Protein AF-A0A936RAQ5-F1 (afdb_monomer)

Sequence (189 aa):
MLLNIFTTFRDFYAKIYRSGITGVCFATTTANFHNPAMRLKHYLLHYKVERSIFKKQRELFIPELVPGIHKKDLDALVKMTRGKAFEDFTKAVDLYFKEQPIPPVEFLRTNTCDCKTGVWAENLLTRKNYMDVIEHAGFKAEYTAGFWDTHYKYPVVNLITGLLNRLIKFTGKKGYYFAPFVNITAVKK

Solvent-accessible surface area (backbone atoms only — not comparable to full-atom values): 10525 Å² total; per-residue (Å²): 145,87,77,86,78,54,94,39,81,55,51,41,44,39,49,55,57,68,65,74,66,63,79,43,76,48,76,48,77,41,56,23,49,70,9,65,70,45,33,51,53,50,50,56,47,29,54,49,44,40,70,74,43,39,48,54,52,40,67,56,48,50,46,74,77,40,75,86,64,53,70,69,58,52,61,46,47,46,60,73,40,59,51,26,29,47,68,58,28,55,50,41,54,53,26,55,78,67,75,41,89,67,82,80,61,83,83,37,88,69,44,38,31,35,44,81,75,53,52,52,81,52,70,68,52,48,71,64,58,55,45,57,44,38,39,73,39,67,28,53,62,48,75,44,51,41,67,56,73,60,84,59,97,47,68,69,56,22,52,52,27,51,49,41,42,50,49,24,63,74,50,48,89,59,9,37,50,65,16,61,28,27,35,42,36,38,36,42,118

Structure (mmCIF, N/CA/C/O backbone):
data_AF-A0A936RAQ5-F1
#
_entry.id   AF-A0A936R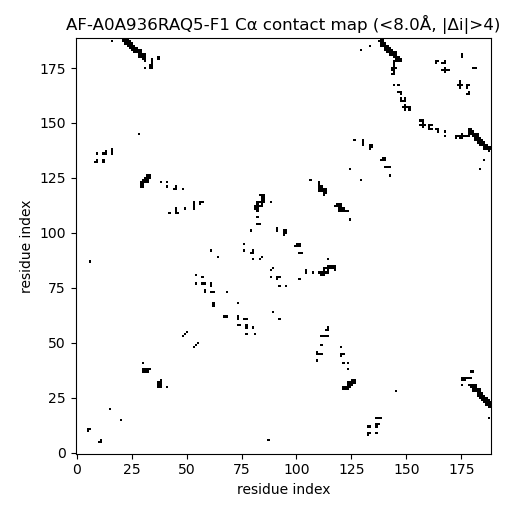AQ5-F1
#
loop_
_atom_site.group_PDB
_atom_site.id
_atom_site.type_symbol
_atom_site.label_atom_id
_atom_site.label_alt_id
_atom_site.label_comp_id
_atom_site.label_asym_id
_atom_site.label_entity_id
_atom_site.label_seq_id
_atom_site.pdbx_PDB_ins_code
_atom_site.Cartn_x
_atom_site.Cartn_y
_atom_site.Cartn_z
_atom_site.occupancy
_atom_site.B_iso_or_equiv
_atom_site.auth_seq_id
_atom_site.auth_comp_id
_atom_site.auth_asym_id
_atom_site.auth_atom_id
_atom_site.pdbx_PDB_model_num
ATOM 1 N N . MET A 1 1 ? -23.862 8.393 -11.167 1.00 27.89 1 MET A N 1
ATOM 2 C CA . MET A 1 1 ? -23.743 7.009 -10.654 1.00 27.89 1 MET A CA 1
ATOM 3 C C . MET A 1 1 ? -22.341 6.473 -10.971 1.00 27.89 1 MET A C 1
ATOM 5 O O . MET A 1 1 ? -22.181 5.639 -11.846 1.00 27.89 1 MET A O 1
ATOM 9 N N . LEU A 1 2 ? -21.306 7.032 -10.331 1.00 27.61 2 LEU A N 1
ATOM 10 C CA . LEU A 1 2 ? -19.880 6.766 -10.616 1.00 27.61 2 LEU A CA 1
ATOM 11 C C . LEU A 1 2 ? -19.056 6.753 -9.312 1.00 27.61 2 LEU A C 1
ATOM 13 O O . LEU A 1 2 ? -18.004 7.372 -9.233 1.00 27.61 2 LEU A O 1
ATOM 17 N N . LEU A 1 3 ? -19.557 6.105 -8.256 1.00 28.16 3 LEU A N 1
ATOM 18 C CA . LEU A 1 3 ? -18.866 6.063 -6.957 1.00 28.16 3 LEU A CA 1
ATOM 19 C C . LEU A 1 3 ? -18.856 4.673 -6.295 1.00 28.16 3 LEU A C 1
ATOM 21 O O . LEU A 1 3 ? -18.694 4.578 -5.091 1.00 28.16 3 LEU A O 1
ATOM 25 N N . ASN A 1 4 ? -18.911 3.591 -7.080 1.00 36.53 4 ASN A N 1
ATOM 26 C CA . ASN A 1 4 ? -18.416 2.282 -6.623 1.00 36.53 4 ASN A CA 1
ATOM 27 C C . ASN A 1 4 ? -16.953 2.139 -7.059 1.00 36.53 4 ASN A C 1
ATOM 29 O O . ASN A 1 4 ? -16.621 1.357 -7.957 1.00 36.53 4 ASN A O 1
ATOM 33 N N . ILE A 1 5 ? -16.091 2.982 -6.483 1.00 43.88 5 ILE A N 1
ATOM 34 C CA . ILE A 1 5 ? -14.647 2.990 -6.735 1.00 43.88 5 ILE A CA 1
ATOM 35 C C . ILE A 1 5 ? -14.067 1.723 -6.093 1.00 43.88 5 ILE A C 1
ATOM 37 O O . ILE A 1 5 ? -13.813 1.685 -4.901 1.00 43.88 5 ILE A O 1
ATOM 41 N N . PHE A 1 6 ? -13.927 0.682 -6.916 1.00 49.25 6 PHE A N 1
ATOM 42 C CA . PHE A 1 6 ? -13.088 -0.509 -6.738 1.00 49.25 6 PHE A CA 1
ATOM 43 C C . PHE A 1 6 ? -13.048 -1.135 -5.335 1.00 49.25 6 PHE A C 1
ATOM 45 O O . PHE A 1 6 ? -12.272 -0.742 -4.474 1.00 49.25 6 PHE A O 1
ATOM 52 N N . THR A 1 7 ? -13.814 -2.212 -5.163 1.00 60.53 7 THR A N 1
ATOM 53 C CA . THR A 1 7 ? -13.882 -3.019 -3.936 1.00 60.53 7 THR A CA 1
ATOM 54 C C . THR A 1 7 ? -12.558 -3.700 -3.587 1.00 60.53 7 THR A C 1
ATOM 56 O O . THR A 1 7 ? -12.228 -3.839 -2.420 1.00 60.53 7 THR A O 1
ATOM 59 N N . THR A 1 8 ? -11.748 -4.083 -4.579 1.00 74.69 8 THR A N 1
ATOM 60 C CA . THR A 1 8 ? -10.411 -4.645 -4.347 1.00 74.69 8 THR A CA 1
ATOM 61 C C . THR A 1 8 ? -9.451 -4.312 -5.490 1.00 74.69 8 THR A C 1
ATOM 63 O O . THR A 1 8 ? -9.859 -3.983 -6.608 1.00 74.69 8 THR A O 1
ATOM 66 N N . PHE A 1 9 ? -8.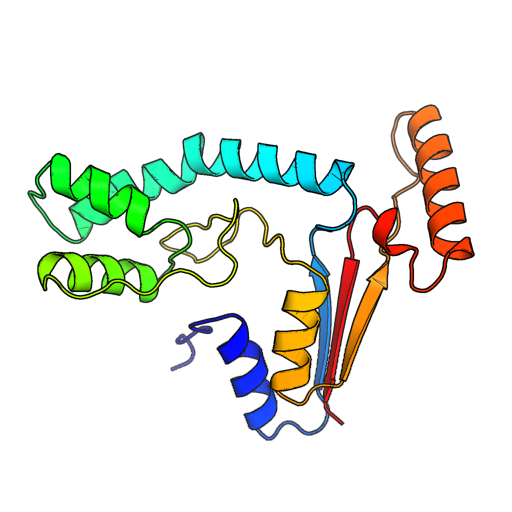147 -4.456 -5.233 1.00 81.38 9 PHE A N 1
ATOM 67 C CA . PHE A 1 9 ? -7.095 -4.336 -6.250 1.00 81.38 9 PHE A CA 1
ATOM 68 C C . PHE A 1 9 ? -7.309 -5.294 -7.439 1.00 81.38 9 PHE A C 1
ATOM 70 O O . PHE A 1 9 ? -7.033 -4.945 -8.586 1.00 81.38 9 PHE A O 1
ATOM 77 N N . ARG A 1 10 ? -7.857 -6.487 -7.181 1.00 85.81 10 ARG A N 1
ATOM 78 C CA . ARG A 1 10 ? -8.203 -7.472 -8.212 1.00 85.81 10 ARG A CA 1
ATOM 79 C C . ARG A 1 10 ? -9.410 -7.040 -9.037 1.00 85.81 10 ARG A C 1
ATOM 81 O O . ARG A 1 10 ? -9.363 -7.099 -10.266 1.00 85.81 10 ARG A O 1
ATOM 88 N N . ASP A 1 11 ? -10.453 -6.550 -8.372 1.00 85.62 11 ASP A N 1
ATOM 89 C CA . ASP A 1 11 ? -11.662 -6.067 -9.044 1.00 85.62 11 ASP A CA 1
ATOM 90 C C . ASP A 1 11 ? -11.372 -4.873 -9.951 1.00 85.62 11 ASP A C 1
ATOM 92 O O . ASP A 1 11 ? -11.999 -4.746 -11.002 1.00 85.62 11 ASP A O 1
ATOM 96 N N . PHE A 1 12 ? -10.406 -4.025 -9.578 1.00 86.69 12 PHE A N 1
ATOM 97 C CA . PHE A 1 12 ? -9.935 -2.921 -10.411 1.00 86.69 12 PHE A CA 1
ATOM 98 C C . PHE A 1 12 ? -9.514 -3.388 -11.803 1.00 86.69 12 PHE A C 1
ATOM 100 O O . PHE A 1 12 ? -10.139 -3.006 -12.796 1.00 86.69 12 PHE A O 1
ATOM 107 N N . TYR A 1 13 ? -8.506 -4.259 -11.887 1.00 87.38 13 TYR A N 1
ATOM 108 C CA . TYR A 1 13 ? -8.009 -4.716 -13.183 1.00 87.38 13 TYR A CA 1
ATOM 109 C C . TYR A 1 13 ? -9.053 -5.554 -13.925 1.00 87.38 13 TYR A C 1
ATOM 111 O O . TYR A 1 13 ? -9.247 -5.357 -15.124 1.00 87.38 13 TYR A O 1
ATOM 119 N N . ALA A 1 14 ? -9.795 -6.421 -13.228 1.00 87.06 14 ALA A N 1
ATOM 120 C CA . ALA A 1 14 ? -10.829 -7.241 -13.857 1.00 87.06 14 ALA A CA 1
ATOM 121 C C . ALA A 1 14 ? -11.939 -6.395 -14.509 1.00 87.06 14 ALA A C 1
ATOM 123 O O . ALA A 1 14 ? -12.343 -6.668 -15.642 1.00 87.06 14 ALA A O 1
ATOM 124 N N . LYS A 1 15 ? -12.420 -5.346 -13.825 1.00 86.75 15 LYS A N 1
ATOM 125 C CA . LYS A 1 15 ? -13.452 -4.447 -14.362 1.00 86.75 15 LYS A CA 1
ATOM 126 C C . LYS A 1 15 ? -12.937 -3.639 -15.546 1.00 86.75 15 LYS A C 1
ATOM 128 O O . LYS A 1 15 ? -13.633 -3.574 -16.558 1.00 86.75 15 LYS A O 1
ATOM 133 N N . ILE A 1 16 ? -11.726 -3.075 -15.468 1.00 86.50 16 ILE A N 1
ATOM 134 C CA . ILE A 1 16 ? -11.171 -2.334 -16.609 1.00 86.50 16 ILE A CA 1
ATOM 135 C C . ILE A 1 16 ? -11.004 -3.258 -17.814 1.00 86.50 16 ILE A C 1
ATOM 137 O O . ILE A 1 16 ? -11.396 -2.887 -18.920 1.00 86.50 16 ILE A O 1
ATOM 141 N N . TYR A 1 17 ? -10.469 -4.466 -17.626 1.00 83.88 17 TYR A N 1
ATOM 142 C CA . TYR A 1 17 ? -10.276 -5.390 -18.741 1.00 83.88 17 TYR A CA 1
ATOM 143 C C . TYR A 1 17 ? -11.597 -5.692 -19.462 1.00 83.88 17 TYR A C 1
ATOM 145 O O . TYR A 1 17 ? -11.644 -5.733 -20.689 1.00 83.88 17 TYR A O 1
ATOM 153 N N . ARG A 1 18 ? -12.692 -5.829 -18.710 1.00 87.88 18 ARG A N 1
ATOM 154 C CA . ARG A 1 18 ? -14.032 -6.124 -19.238 1.00 87.88 18 ARG A CA 1
ATOM 155 C C . ARG A 1 18 ? -14.805 -4.899 -19.739 1.00 87.88 18 ARG A C 1
ATOM 157 O O . ARG A 1 18 ? -15.867 -5.075 -20.319 1.00 87.88 18 ARG A O 1
ATOM 164 N N . SER A 1 19 ? -14.289 -3.680 -19.570 1.00 85.31 19 SER A N 1
ATOM 165 C CA . SER A 1 19 ? -14.989 -2.428 -19.918 1.00 85.31 19 SER A CA 1
ATOM 166 C C . SER A 1 19 ? -15.240 -2.195 -21.421 1.00 85.31 19 SER A C 1
ATOM 168 O O . SER A 1 19 ? -15.820 -1.179 -21.786 1.00 85.31 19 SER A O 1
ATOM 170 N N . GLY A 1 20 ? -14.788 -3.091 -22.306 1.00 79.00 20 GLY A N 1
ATOM 171 C CA . GLY A 1 20 ? -14.884 -2.925 -23.763 1.00 79.00 20 GLY A CA 1
ATOM 172 C C . GLY A 1 20 ? -13.806 -2.023 -24.377 1.00 79.00 20 GLY A C 1
ATOM 173 O O . GLY A 1 20 ? -13.666 -2.002 -25.595 1.00 79.00 20 GLY A O 1
ATOM 174 N N . ILE A 1 21 ? -12.987 -1.339 -23.567 1.00 82.06 21 ILE A N 1
ATOM 175 C CA . ILE A 1 21 ? -11.859 -0.539 -24.066 1.00 82.06 21 ILE A CA 1
ATOM 176 C C . ILE A 1 21 ? -10.802 -1.477 -24.670 1.00 82.06 21 ILE A C 1
ATOM 178 O O . ILE A 1 21 ? -10.371 -2.437 -24.021 1.00 82.06 21 ILE A O 1
ATOM 182 N N . THR A 1 22 ? -10.405 -1.219 -25.915 1.00 76.06 22 THR A N 1
ATOM 183 C CA . THR A 1 22 ? -9.524 -2.093 -26.711 1.00 76.06 22 THR A CA 1
ATOM 184 C C . THR A 1 22 ? -8.040 -1.768 -26.550 1.00 76.06 22 THR A C 1
ATOM 186 O O . THR A 1 22 ? -7.225 -2.678 -26.566 1.00 76.06 22 THR A O 1
ATOM 189 N N . GLY A 1 23 ? -7.680 -0.505 -26.310 1.00 77.31 23 GLY A N 1
ATOM 190 C CA . GLY A 1 23 ? -6.308 -0.090 -26.013 1.00 77.31 23 GLY A CA 1
ATOM 191 C C . GLY A 1 23 ? -6.220 0.553 -24.636 1.00 77.31 23 GLY A C 1
ATOM 192 O O . GLY A 1 23 ? -6.665 1.683 -24.456 1.00 77.31 23 GLY A O 1
ATOM 193 N N . VAL A 1 24 ? -5.651 -0.153 -23.658 1.00 81.62 24 VAL A N 1
ATOM 194 C CA . VAL A 1 24 ? -5.456 0.378 -22.299 1.00 81.62 24 VAL A CA 1
ATOM 195 C C . VAL A 1 24 ? -4.017 0.160 -21.867 1.00 81.62 24 VAL A C 1
ATOM 197 O O . VAL A 1 24 ? -3.541 -0.973 -21.873 1.00 81.62 24 VAL A O 1
ATOM 200 N N . CYS A 1 25 ? -3.351 1.238 -21.455 1.00 83.06 25 CYS A N 1
ATOM 201 C CA . CYS A 1 25 ? -2.058 1.198 -20.785 1.00 83.06 25 CYS A CA 1
ATOM 202 C C . CYS A 1 25 ? -2.174 1.912 -19.439 1.00 83.06 25 CYS A C 1
ATOM 204 O O . CYS A 1 25 ? -2.468 3.106 -19.389 1.00 83.06 25 CYS A O 1
ATOM 206 N N . PHE A 1 26 ? -1.928 1.186 -18.353 1.00 83.00 26 PHE A N 1
ATOM 207 C CA . PHE A 1 26 ? -1.705 1.776 -17.040 1.00 83.00 26 PHE A CA 1
ATOM 208 C C . PHE A 1 26 ? -0.217 1.838 -16.764 1.00 83.00 26 PHE A C 1
ATOM 210 O O . PHE A 1 26 ? 0.484 0.863 -17.021 1.00 83.00 26 PHE A O 1
ATOM 217 N N . ALA A 1 27 ? 0.240 2.951 -16.202 1.00 86.00 27 ALA A N 1
ATOM 218 C CA . ALA A 1 27 ? 1.586 3.103 -15.678 1.00 86.00 27 ALA A CA 1
ATOM 219 C C . ALA A 1 27 ? 1.503 3.780 -14.310 1.00 86.00 27 ALA A C 1
ATOM 221 O O . ALA A 1 27 ? 0.880 4.830 -14.169 1.00 86.00 27 ALA A O 1
ATOM 222 N N . THR A 1 28 ? 2.103 3.168 -13.295 1.00 87.62 28 THR A N 1
ATOM 223 C CA . THR A 1 28 ? 2.124 3.717 -11.937 1.00 87.62 28 THR A CA 1
ATOM 224 C C . THR A 1 28 ? 3.456 3.436 -11.257 1.00 87.62 28 THR A C 1
ATOM 226 O O . THR A 1 28 ? 4.118 2.440 -11.557 1.00 87.62 28 THR A O 1
ATOM 229 N N . THR A 1 29 ? 3.847 4.318 -10.344 1.00 88.06 29 THR A N 1
ATOM 230 C CA . THR A 1 29 ? 4.974 4.123 -9.435 1.00 88.06 29 THR A CA 1
ATOM 231 C C . THR A 1 29 ? 4.459 3.628 -8.090 1.00 88.06 29 THR A C 1
ATOM 233 O O . THR A 1 29 ? 3.414 4.054 -7.610 1.00 88.06 29 THR A O 1
ATOM 236 N N . THR A 1 30 ? 5.189 2.712 -7.462 1.00 91.75 30 THR A N 1
ATOM 237 C CA . THR A 1 30 ? 4.811 2.169 -6.151 1.00 91.75 30 THR A CA 1
ATOM 238 C C . THR A 1 30 ? 6.041 1.853 -5.313 1.00 91.75 30 THR A C 1
ATOM 240 O O . THR A 1 30 ? 7.147 1.654 -5.840 1.00 91.75 30 THR A O 1
ATOM 243 N N . ALA A 1 31 ? 5.863 1.819 -3.993 1.00 93.69 31 ALA A N 1
ATOM 244 C CA . ALA A 1 31 ? 6.909 1.421 -3.076 1.00 93.69 31 ALA A CA 1
ATOM 245 C C . ALA A 1 31 ? 7.514 0.055 -3.406 1.00 93.69 31 ALA A C 1
ATOM 247 O O . ALA A 1 31 ? 6.850 -0.934 -3.723 1.00 93.69 31 ALA A O 1
ATOM 248 N N . ASN A 1 32 ? 8.833 -0.008 -3.265 1.00 96.19 32 ASN A N 1
ATOM 249 C CA . ASN A 1 32 ? 9.582 -1.201 -3.590 1.00 96.19 32 ASN A CA 1
ATOM 250 C C . ASN A 1 32 ? 9.710 -2.142 -2.386 1.00 96.19 32 ASN A C 1
ATOM 252 O O . ASN A 1 32 ? 10.560 -1.940 -1.517 1.00 96.19 32 ASN A O 1
ATOM 256 N N . PHE A 1 33 ? 8.918 -3.217 -2.368 1.00 96.00 33 PHE A N 1
ATOM 257 C CA . PHE A 1 33 ? 9.025 -4.261 -1.342 1.00 96.00 33 PHE A CA 1
ATOM 258 C C . PHE A 1 33 ? 10.375 -5.000 -1.356 1.00 96.00 33 PHE A C 1
ATOM 260 O O . PHE A 1 33 ? 10.816 -5.507 -0.323 1.00 96.00 33 PHE A O 1
ATOM 267 N N . HIS A 1 34 ? 11.023 -5.105 -2.519 1.00 96.94 34 HIS A N 1
ATOM 268 C CA . HIS A 1 34 ? 12.205 -5.955 -2.703 1.00 96.94 34 HIS A CA 1
ATOM 269 C C . HIS A 1 34 ? 13.517 -5.277 -2.323 1.00 96.94 34 HIS A C 1
ATOM 271 O O . HIS A 1 34 ? 14.483 -5.981 -2.041 1.00 96.94 34 HIS A O 1
ATOM 277 N N . ASN A 1 35 ? 13.552 -3.945 -2.266 1.00 97.12 35 ASN A N 1
ATOM 278 C CA . ASN A 1 35 ? 14.678 -3.215 -1.696 1.00 97.12 35 ASN A CA 1
ATOM 279 C C . ASN A 1 35 ? 14.545 -3.198 -0.158 1.00 97.12 35 ASN A C 1
ATOM 281 O O . ASN A 1 35 ? 13.606 -2.584 0.358 1.00 97.12 35 ASN A O 1
ATOM 285 N N . PRO A 1 36 ? 15.462 -3.827 0.605 1.00 96.38 36 PRO A N 1
ATOM 286 C CA . PRO A 1 36 ? 15.340 -3.934 2.060 1.00 96.38 36 PRO A CA 1
ATOM 287 C C . PRO A 1 36 ? 15.284 -2.586 2.787 1.00 96.38 36 PRO A C 1
ATOM 289 O O . PRO A 1 36 ? 14.516 -2.448 3.740 1.00 96.38 36 PRO A O 1
ATOM 292 N N . ALA A 1 37 ? 16.049 -1.589 2.327 1.00 95.31 37 ALA A N 1
ATOM 293 C CA . ALA A 1 37 ? 16.066 -0.258 2.930 1.00 95.31 37 ALA A C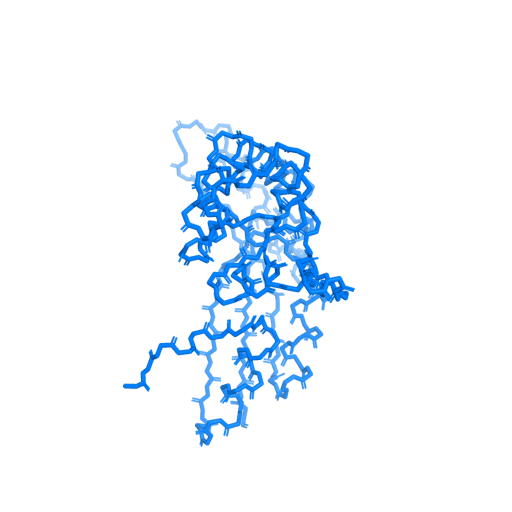A 1
ATOM 294 C C . ALA A 1 37 ? 14.712 0.439 2.749 1.00 95.31 37 ALA A C 1
ATOM 296 O O . ALA A 1 37 ? 14.146 0.985 3.698 1.00 95.31 37 ALA A O 1
ATOM 297 N N . MET A 1 38 ? 14.143 0.344 1.545 1.00 96.25 38 MET A N 1
ATOM 298 C CA . MET A 1 38 ? 12.819 0.895 1.263 1.00 96.25 38 MET A CA 1
ATOM 299 C C . MET A 1 38 ? 11.727 0.133 2.006 1.00 96.25 38 MET A C 1
ATOM 301 O O . MET A 1 38 ? 10.829 0.756 2.565 1.00 96.25 38 MET A O 1
ATOM 305 N N . ARG A 1 39 ? 11.811 -1.195 2.094 1.00 96.25 39 ARG A N 1
ATOM 306 C CA . ARG A 1 39 ? 10.869 -1.998 2.882 1.00 96.25 39 ARG A CA 1
ATOM 307 C C . ARG A 1 39 ? 10.862 -1.580 4.352 1.00 96.25 39 ARG A C 1
ATOM 309 O O . ARG A 1 39 ? 9.788 -1.369 4.909 1.00 96.25 39 ARG A O 1
ATOM 316 N N . LEU A 1 40 ? 12.037 -1.412 4.962 1.00 97.19 40 LEU A N 1
ATOM 317 C CA . LEU A 1 40 ? 12.146 -0.948 6.346 1.00 97.19 40 LEU A CA 1
ATOM 318 C C . LEU A 1 40 ? 11.561 0.461 6.513 1.00 97.19 40 LEU A C 1
ATOM 320 O O . LEU A 1 40 ? 10.761 0.679 7.422 1.00 97.19 40 LEU A O 1
ATOM 324 N N . LYS A 1 41 ? 11.889 1.392 5.607 1.00 96.69 41 LYS A N 1
ATOM 325 C CA . LYS A 1 41 ? 11.320 2.750 5.601 1.00 96.69 41 LYS A CA 1
ATOM 326 C C . LYS A 1 41 ? 9.787 2.718 5.620 1.00 96.69 41 LYS A C 1
ATOM 328 O O . LYS A 1 41 ? 9.177 3.400 6.440 1.00 96.69 41 LYS A O 1
ATOM 333 N N . HIS A 1 42 ? 9.167 1.909 4.760 1.00 96.75 42 HIS A N 1
ATOM 334 C CA . HIS A 1 42 ? 7.707 1.806 4.696 1.00 96.75 42 HIS A CA 1
ATOM 335 C C . HIS A 1 42 ? 7.114 1.092 5.915 1.00 96.75 42 HIS A C 1
ATOM 337 O O . HIS A 1 42 ? 6.066 1.502 6.394 1.00 96.75 42 HIS A O 1
ATOM 343 N N . TYR A 1 43 ? 7.791 0.097 6.497 1.00 97.31 43 TYR A N 1
ATOM 344 C CA . TYR A 1 43 ? 7.340 -0.514 7.755 1.00 97.31 43 TYR A CA 1
ATOM 345 C C . TYR A 1 43 ? 7.286 0.500 8.900 1.00 97.31 43 TYR A C 1
ATOM 347 O O . TYR A 1 43 ? 6.300 0.544 9.636 1.00 97.31 43 TYR A O 1
ATOM 355 N N . LEU A 1 44 ? 8.314 1.343 9.024 1.00 97.75 44 LEU A N 1
ATOM 356 C CA . LEU A 1 44 ? 8.346 2.410 10.023 1.00 97.75 44 LEU A CA 1
ATOM 357 C C . LEU A 1 44 ? 7.262 3.462 9.757 1.00 97.75 44 LEU A C 1
ATOM 359 O O . LEU A 1 44 ? 6.598 3.905 10.695 1.00 97.75 44 LEU A O 1
ATOM 363 N N . LEU A 1 45 ? 7.046 3.824 8.487 1.00 97.00 45 LEU A N 1
ATOM 364 C CA . LEU A 1 45 ? 5.966 4.725 8.084 1.00 97.00 45 LEU A CA 1
ATOM 365 C C . LEU A 1 45 ? 4.596 4.154 8.464 1.00 97.00 45 LEU A C 1
ATOM 367 O O . LEU A 1 45 ? 3.824 4.837 9.131 1.00 97.00 45 LEU A O 1
ATOM 371 N N . HIS A 1 46 ? 4.317 2.904 8.094 1.00 97.25 46 HIS A N 1
ATOM 372 C CA . HIS A 1 46 ? 3.057 2.236 8.401 1.00 97.25 46 HIS A CA 1
ATOM 373 C C . HIS A 1 46 ? 2.815 2.172 9.902 1.00 97.25 46 HIS A C 1
ATOM 375 O O . HIS A 1 46 ? 1.743 2.550 10.358 1.00 97.25 46 HIS A O 1
ATOM 381 N N . TYR A 1 47 ? 3.821 1.766 10.681 1.00 97.31 47 TYR A N 1
ATOM 382 C CA . TYR A 1 47 ? 3.716 1.727 12.136 1.00 97.31 47 TYR A CA 1
ATOM 383 C C . TYR A 1 47 ? 3.401 3.110 12.722 1.00 97.31 47 TYR A C 1
ATOM 385 O O . TYR A 1 47 ? 2.513 3.242 13.567 1.00 97.31 47 TYR A O 1
ATOM 393 N N . LYS A 1 48 ? 4.099 4.153 12.252 1.00 97.81 48 LYS A N 1
ATOM 394 C CA . LYS A 1 48 ? 3.871 5.531 12.693 1.00 97.81 48 LYS A CA 1
ATOM 395 C C . LYS A 1 48 ? 2.441 5.969 12.378 1.00 97.81 48 LYS A C 1
ATOM 397 O O . LYS A 1 48 ? 1.732 6.353 13.302 1.00 97.81 48 LYS A O 1
ATOM 402 N N . VAL A 1 49 ? 2.024 5.877 11.114 1.00 97.06 49 VAL A N 1
ATOM 403 C CA . VAL A 1 49 ? 0.713 6.346 10.632 1.00 97.06 49 VAL A CA 1
ATOM 404 C C . VAL A 1 49 ? -0.434 5.556 11.258 1.00 97.06 49 VAL A C 1
ATOM 406 O O . VAL A 1 49 ? -1.400 6.161 11.722 1.00 97.06 49 VAL A O 1
ATOM 409 N N . GLU A 1 50 ? -0.309 4.231 11.347 1.00 97.44 50 GLU A N 1
ATOM 410 C CA . GLU A 1 50 ? -1.286 3.365 12.009 1.00 97.44 50 GLU A CA 1
ATOM 411 C C . GLU A 1 50 ? -1.523 3.824 13.448 1.00 97.44 50 GLU A C 1
ATOM 413 O O . GLU A 1 50 ? -2.662 4.049 13.853 1.00 97.44 50 GLU A O 1
ATOM 418 N N . ARG A 1 51 ? -0.444 4.028 14.211 1.00 96.56 51 ARG A N 1
ATOM 419 C CA . ARG A 1 51 ? -0.523 4.407 15.623 1.00 96.56 51 ARG A CA 1
ATOM 420 C C . ARG A 1 51 ? -1.012 5.840 15.830 1.00 96.56 51 ARG A C 1
ATOM 422 O O . ARG A 1 51 ? -1.743 6.094 16.785 1.00 96.56 51 ARG A O 1
ATOM 429 N N . SER A 1 52 ? -0.569 6.789 15.006 1.00 96.44 52 SER A N 1
ATOM 430 C CA . SER A 1 52 ? -0.842 8.211 15.241 1.00 96.44 52 SER A CA 1
ATOM 431 C C . SER A 1 52 ? -2.123 8.721 14.588 1.00 96.44 52 SER A C 1
ATOM 433 O O . SER A 1 52 ? -2.671 9.696 15.096 1.00 96.44 52 SER A O 1
ATOM 435 N N . ILE A 1 53 ? -2.583 8.097 13.496 1.00 97.25 53 ILE A N 1
ATOM 436 C CA . ILE A 1 53 ? -3.680 8.606 12.658 1.00 97.25 53 ILE A CA 1
ATOM 437 C C . ILE A 1 53 ? -4.768 7.543 12.476 1.00 97.25 53 ILE A C 1
ATOM 439 O O . ILE A 1 53 ? -5.850 7.676 13.043 1.00 97.25 53 ILE A O 1
ATOM 443 N N . PHE A 1 54 ? -4.502 6.476 11.719 1.00 97.69 54 PHE A N 1
ATOM 444 C CA . PHE A 1 54 ? -5.573 5.615 11.200 1.00 97.69 54 PHE A CA 1
ATOM 445 C C . PHE A 1 54 ? -6.272 4.782 12.276 1.00 97.69 54 PHE A C 1
ATOM 447 O O . PHE A 1 54 ? -7.486 4.601 12.216 1.00 97.69 54 PHE A O 1
ATOM 454 N N . LYS A 1 55 ? -5.554 4.328 13.311 1.00 98.00 55 LYS A N 1
ATOM 455 C CA . LYS A 1 55 ? -6.199 3.664 14.451 1.00 98.00 55 LYS A CA 1
ATOM 456 C C . LYS A 1 55 ? -7.175 4.604 15.163 1.00 98.00 55 LYS A C 1
ATOM 458 O O . LYS A 1 55 ? -8.300 4.204 15.441 1.00 98.00 55 LYS A O 1
ATOM 463 N N . LYS A 1 56 ? -6.768 5.856 15.400 1.00 97.81 56 LYS A N 1
ATOM 464 C CA . LYS A 1 56 ? -7.605 6.864 16.069 1.00 97.81 56 LYS A CA 1
ATOM 465 C C . LYS A 1 56 ? -8.833 7.217 15.241 1.00 97.81 56 LYS A C 1
ATOM 467 O O . LYS A 1 56 ? -9.919 7.350 15.784 1.00 97.81 56 LYS A O 1
ATOM 472 N N . GLN A 1 57 ? -8.679 7.321 13.922 1.00 97.31 57 GLN A N 1
ATOM 473 C CA . GLN A 1 57 ? -9.818 7.527 13.026 1.00 97.31 57 GLN A CA 1
ATOM 474 C C . GLN A 1 57 ? -10.859 6.412 13.168 1.00 97.31 57 GLN A C 1
ATOM 476 O O . GLN A 1 57 ? -12.045 6.708 13.254 1.00 97.31 57 GLN A O 1
ATOM 481 N N . ARG A 1 58 ? -10.431 5.145 13.253 1.00 98.19 58 ARG A N 1
ATOM 482 C CA . ARG A 1 58 ? -11.348 4.019 13.494 1.00 98.19 58 ARG A CA 1
ATOM 483 C C . ARG A 1 58 ? -11.994 4.078 14.876 1.00 98.19 58 ARG A C 1
ATOM 485 O O . ARG A 1 58 ? -13.195 3.862 14.979 1.00 98.19 58 ARG A O 1
ATOM 492 N N . GLU A 1 59 ? -11.216 4.404 15.911 1.00 97.88 59 GLU A N 1
ATOM 493 C CA . GLU A 1 59 ? -11.715 4.592 17.286 1.00 97.88 59 GLU A CA 1
ATOM 494 C C . GLU A 1 59 ? -12.796 5.682 17.375 1.00 97.88 59 GLU A C 1
ATOM 496 O O . GLU A 1 59 ? -13.676 5.581 18.222 1.00 97.88 59 GLU A O 1
ATOM 501 N N . LEU A 1 60 ? -12.750 6.688 16.494 1.00 97.25 60 LEU A N 1
ATOM 502 C CA . LEU A 1 60 ? -13.757 7.748 16.400 1.00 97.25 60 LEU A CA 1
ATOM 503 C C . LEU A 1 60 ? -14.939 7.375 15.499 1.00 97.25 60 LEU A C 1
ATOM 505 O O . LEU A 1 60 ? -16.077 7.676 15.837 1.00 97.25 60 LEU A O 1
ATOM 509 N N . PHE A 1 61 ? -14.687 6.706 14.371 1.00 97.69 61 PHE A N 1
ATOM 510 C CA . PHE A 1 61 ? -15.730 6.445 13.380 1.00 97.69 61 PHE A CA 1
ATOM 511 C C . PHE A 1 61 ? -16.653 5.282 13.762 1.00 97.69 61 PHE A C 1
ATOM 513 O O . PHE A 1 61 ? -17.842 5.327 13.474 1.00 97.69 61 PHE A O 1
ATOM 520 N N . ILE A 1 62 ? -16.147 4.243 14.432 1.00 98.44 62 ILE A N 1
ATOM 521 C CA . ILE A 1 62 ? -16.986 3.104 14.847 1.00 98.44 62 ILE A CA 1
ATOM 522 C C . ILE A 1 62 ? -18.130 3.547 15.780 1.00 98.44 62 ILE A C 1
ATOM 524 O O . ILE A 1 62 ? -19.261 3.138 15.528 1.00 98.44 62 ILE A O 1
ATOM 528 N N . PRO A 1 63 ? -17.908 4.406 16.796 1.00 98.19 63 PRO A N 1
ATOM 529 C CA . PRO A 1 63 ? -18.997 4.954 17.607 1.00 98.19 63 PRO A CA 1
ATOM 530 C C . PRO A 1 63 ? -20.025 5.796 16.837 1.00 98.19 63 PRO A C 1
ATOM 532 O O . PRO A 1 63 ? -21.176 5.850 17.258 1.00 98.19 63 PRO A O 1
ATOM 535 N N . GLU A 1 64 ? -19.642 6.439 15.723 1.00 97.19 64 GLU A N 1
ATOM 536 C CA . GLU A 1 64 ? -20.603 7.129 14.841 1.00 97.19 64 GLU A CA 1
ATOM 537 C C . GLU A 1 64 ? -21.548 6.118 14.160 1.00 97.19 64 GLU A C 1
ATOM 539 O O . GLU A 1 64 ? -22.719 6.419 13.949 1.00 97.19 64 GLU A O 1
ATOM 544 N N . LEU A 1 65 ? -21.049 4.918 13.834 1.00 96.88 65 LEU A N 1
ATOM 545 C CA . LEU A 1 65 ? -21.825 3.842 13.202 1.00 96.88 65 LEU A CA 1
ATOM 546 C C . LEU A 1 65 ? -22.655 3.038 14.210 1.00 96.88 65 LEU A C 1
ATOM 548 O O . LEU A 1 65 ? -23.752 2.591 13.887 1.00 96.88 65 LEU A O 1
ATOM 552 N N . VAL A 1 66 ? -22.127 2.838 15.420 1.00 97.44 66 VAL A N 1
ATOM 553 C CA . VAL A 1 66 ? -22.761 2.054 16.489 1.00 97.44 66 VAL A CA 1
ATOM 554 C C . VAL A 1 66 ? -22.738 2.862 17.791 1.00 97.44 66 VAL A C 1
ATOM 556 O O . VAL A 1 66 ? -21.830 2.697 18.618 1.00 97.44 66 VAL A O 1
ATOM 559 N N . PRO A 1 67 ? -23.720 3.761 17.987 1.00 97.31 67 PRO A N 1
ATOM 560 C CA . PRO A 1 67 ? -23.818 4.557 19.203 1.00 97.31 67 PRO A CA 1
ATOM 561 C C . PRO A 1 67 ? -23.917 3.672 20.450 1.00 97.31 67 PRO A C 1
ATOM 563 O O . PRO A 1 67 ? -24.675 2.707 20.484 1.00 97.31 67 PRO A O 1
ATOM 566 N N . GLY A 1 68 ? -23.150 4.005 21.490 1.00 96.00 68 GLY A N 1
ATOM 567 C CA . GLY A 1 68 ? -23.149 3.251 22.750 1.00 96.00 68 GLY A CA 1
ATOM 568 C C . GLY A 1 68 ? -22.355 1.939 22.724 1.00 96.00 68 GLY A C 1
ATOM 569 O O . GLY A 1 68 ? -22.487 1.144 23.653 1.00 96.00 68 GLY A O 1
ATOM 570 N N . ILE A 1 69 ? -21.525 1.705 21.698 1.00 98.00 69 ILE A N 1
ATOM 571 C CA . ILE A 1 69 ? -20.675 0.512 21.608 1.00 98.00 69 ILE A CA 1
ATOM 572 C C . ILE A 1 69 ? -19.840 0.282 22.879 1.00 98.00 69 ILE A C 1
ATOM 574 O O . ILE A 1 69 ? -19.186 1.187 23.406 1.00 98.00 69 ILE A O 1
ATOM 578 N N . HIS A 1 70 ? -19.814 -0.966 23.350 1.00 97.88 70 HIS A N 1
ATOM 579 C CA . HIS A 1 70 ? -19.008 -1.350 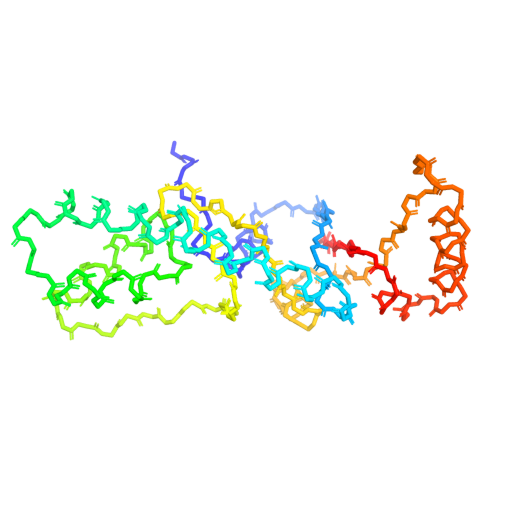24.500 1.00 97.88 70 HIS A CA 1
ATOM 580 C C . HIS A 1 70 ? -17.507 -1.330 24.163 1.00 97.88 70 HIS A C 1
ATOM 582 O O . HIS A 1 70 ? -17.076 -1.711 23.073 1.00 97.88 70 HIS A O 1
ATOM 588 N N . LYS A 1 71 ? -16.668 -0.933 25.129 1.00 97.62 71 LYS A N 1
ATOM 589 C CA . LYS A 1 71 ? -15.221 -0.741 24.918 1.00 97.62 71 LYS A CA 1
ATOM 590 C C . LYS A 1 71 ? -14.514 -1.983 24.359 1.00 97.62 71 LYS A C 1
ATOM 592 O O . LYS A 1 71 ? -13.648 -1.861 23.495 1.00 97.62 71 LYS A O 1
ATOM 597 N N . LYS A 1 72 ? -14.905 -3.173 24.823 1.00 97.81 72 LYS A N 1
ATOM 598 C CA . LYS A 1 72 ? -14.368 -4.459 24.344 1.00 97.81 72 LYS A CA 1
ATOM 599 C C . LYS A 1 72 ? -14.598 -4.654 22.840 1.00 97.81 72 LYS A C 1
ATOM 601 O O . LYS A 1 72 ? -13.674 -5.058 22.135 1.00 97.81 72 LYS A O 1
ATOM 606 N N . ASP A 1 73 ? -15.798 -4.338 22.366 1.00 98.31 73 ASP A N 1
ATOM 607 C CA . ASP A 1 73 ? -16.195 -4.532 20.971 1.00 98.31 73 ASP A CA 1
ATOM 608 C C . ASP A 1 73 ? -15.540 -3.480 20.080 1.00 98.31 73 ASP A C 1
ATOM 610 O O . ASP A 1 73 ? -15.021 -3.801 19.013 1.00 98.31 73 ASP A O 1
ATOM 614 N N . LEU A 1 74 ? -15.441 -2.239 20.571 1.00 98.50 74 LEU A N 1
ATOM 615 C CA . LEU A 1 74 ? -14.681 -1.182 19.909 1.00 98.50 74 LEU A CA 1
ATOM 616 C C . LEU A 1 74 ? -13.215 -1.592 19.700 1.00 98.50 74 LEU A C 1
ATOM 618 O O . LEU A 1 74 ? -12.695 -1.495 18.589 1.00 98.50 74 LEU A O 1
ATOM 622 N N . ASP A 1 75 ? -12.546 -2.089 20.742 1.00 98.25 75 ASP A N 1
ATOM 623 C CA . ASP A 1 75 ? -11.140 -2.499 20.656 1.00 98.25 75 ASP A CA 1
ATOM 624 C C . ASP A 1 75 ? -10.930 -3.699 19.716 1.00 98.25 75 ASP A C 1
ATOM 626 O O . ASP A 1 75 ? -9.881 -3.801 19.066 1.00 98.25 75 ASP A O 1
ATOM 630 N N . ALA A 1 76 ? -11.913 -4.600 19.618 1.00 97.94 76 ALA A N 1
ATOM 631 C CA . ALA A 1 76 ? -11.907 -5.698 18.657 1.00 97.94 76 ALA A CA 1
ATOM 632 C C . ALA A 1 76 ? -12.090 -5.185 17.220 1.00 97.94 76 ALA A C 1
ATOM 634 O O . ALA A 1 76 ? -11.258 -5.470 16.351 1.00 97.94 76 ALA A O 1
ATOM 635 N N . LEU A 1 77 ? -13.116 -4.366 16.982 1.00 98.25 77 LEU A N 1
ATOM 636 C CA . LEU A 1 77 ? -13.429 -3.806 15.670 1.00 98.25 77 LEU A CA 1
ATOM 637 C C . LEU A 1 77 ? -12.296 -2.941 15.126 1.00 98.25 77 LEU A C 1
ATOM 639 O O . LEU A 1 77 ? -11.925 -3.102 13.967 1.00 98.25 77 LEU A O 1
ATOM 643 N N . VAL A 1 78 ? -11.666 -2.093 15.944 1.00 98.06 78 VAL A N 1
ATOM 644 C CA . VAL A 1 78 ? -10.520 -1.260 15.525 1.00 98.06 78 VAL A CA 1
ATOM 645 C C . VAL A 1 78 ? -9.373 -2.105 14.958 1.00 98.06 78 VAL A C 1
ATOM 647 O O . VAL A 1 78 ? -8.703 -1.682 14.012 1.00 98.06 78 VAL A O 1
ATOM 650 N N . LYS A 1 79 ? -9.143 -3.304 15.511 1.00 96.50 79 LYS A N 1
ATOM 651 C CA . LYS A 1 79 ? -8.126 -4.246 15.017 1.00 96.50 79 LYS A CA 1
ATOM 652 C C . LYS A 1 79 ? -8.592 -4.966 13.752 1.00 96.50 79 LYS A C 1
ATOM 654 O O . LYS A 1 79 ? -7.832 -5.043 12.789 1.00 96.50 79 LYS A O 1
ATOM 659 N N . MET A 1 80 ? -9.822 -5.483 13.751 1.00 96.44 80 MET A N 1
ATOM 660 C CA . MET A 1 80 ? -10.388 -6.269 12.643 1.00 96.44 80 MET A CA 1
ATOM 661 C C . MET A 1 80 ? -10.617 -5.442 11.374 1.00 96.44 80 MET A C 1
ATOM 663 O O . MET A 1 80 ? -10.574 -5.970 10.264 1.00 96.44 80 MET A O 1
ATOM 667 N N . THR A 1 81 ? -10.820 -4.137 11.529 1.00 97.25 81 THR A N 1
ATOM 668 C CA . THR A 1 81 ? -11.067 -3.207 10.424 1.00 97.25 81 THR A CA 1
ATOM 669 C C . THR A 1 81 ? -9.797 -2.561 9.860 1.00 97.25 81 THR A C 1
ATOM 671 O O . THR A 1 81 ? -9.880 -1.721 8.962 1.00 97.25 81 THR A O 1
ATOM 674 N N . ARG A 1 82 ? -8.595 -2.947 10.323 1.00 97.06 82 ARG A N 1
ATOM 675 C CA . ARG A 1 82 ? -7.339 -2.434 9.750 1.00 97.06 82 ARG A CA 1
ATOM 676 C C . ARG A 1 82 ? -7.237 -2.787 8.262 1.00 97.06 82 ARG A C 1
ATOM 678 O O . ARG A 1 82 ? -7.326 -3.953 7.889 1.00 97.06 82 ARG A O 1
ATOM 685 N N . GLY A 1 83 ? -6.978 -1.773 7.434 1.00 94.75 83 GLY A N 1
ATOM 686 C CA . GLY A 1 83 ? -6.847 -1.925 5.982 1.00 94.75 83 GLY A CA 1
ATOM 687 C C . GLY A 1 83 ? -8.176 -2.103 5.244 1.00 94.75 83 GLY A C 1
ATOM 688 O O . GLY A 1 83 ? -8.156 -2.474 4.075 1.00 94.75 83 GLY A O 1
ATOM 689 N N . LYS A 1 84 ? -9.313 -1.875 5.914 1.00 95.19 84 LYS A N 1
ATOM 690 C CA . LYS A 1 84 ? -10.640 -1.812 5.294 1.00 95.19 84 LYS A CA 1
ATOM 691 C C . LYS A 1 84 ? -11.055 -0.355 5.138 1.00 95.19 84 LYS A C 1
ATOM 693 O O . LYS A 1 84 ? -10.895 0.429 6.074 1.00 95.19 84 LYS A O 1
ATOM 698 N N . ALA A 1 85 ? -11.599 -0.013 3.978 1.00 93.25 85 ALA A N 1
ATOM 699 C CA . ALA A 1 85 ? -12.042 1.335 3.649 1.00 93.25 85 ALA A CA 1
ATOM 700 C C . ALA A 1 85 ? -13.463 1.327 3.088 1.00 93.25 85 ALA A C 1
ATOM 702 O O . ALA A 1 85 ? -13.919 0.302 2.583 1.00 93.25 85 ALA A O 1
ATOM 703 N N . PHE A 1 86 ? -14.136 2.475 3.148 1.00 92.50 86 PHE A N 1
ATOM 704 C CA . PHE A 1 86 ? -15.469 2.669 2.575 1.00 92.50 86 PHE A CA 1
ATOM 705 C C . PHE A 1 86 ? -16.455 1.571 3.019 1.00 92.50 86 PHE A C 1
ATOM 707 O O . PHE A 1 86 ? -16.586 1.293 4.211 1.00 92.50 86 PHE A O 1
ATOM 714 N N . GLU A 1 87 ? -17.130 0.932 2.063 1.00 92.44 87 GLU A N 1
ATOM 715 C CA . GLU A 1 87 ? -18.099 -0.136 2.298 1.00 92.44 87 GLU A CA 1
ATOM 716 C C . GLU A 1 87 ? -17.484 -1.367 2.969 1.00 92.44 87 GLU A C 1
ATOM 718 O O . GLU A 1 87 ? -18.147 -1.997 3.783 1.00 92.44 87 GLU A O 1
ATOM 723 N N . ASP A 1 88 ? -16.214 -1.702 2.711 1.00 93.06 88 ASP A N 1
ATOM 724 C CA . ASP A 1 88 ? -15.568 -2.832 3.392 1.00 93.06 88 ASP A CA 1
ATOM 725 C C . ASP A 1 88 ? -15.415 -2.571 4.891 1.00 93.06 88 ASP A C 1
ATOM 727 O O . ASP A 1 88 ? -15.449 -3.506 5.696 1.00 93.06 88 ASP A O 1
ATOM 731 N N . PHE A 1 89 ? -15.226 -1.304 5.269 1.00 96.62 89 PHE A N 1
ATOM 732 C CA . PHE A 1 89 ? -15.131 -0.898 6.663 1.00 96.62 89 PHE A CA 1
ATOM 733 C C . PHE A 1 89 ? -16.484 -1.023 7.363 1.00 96.62 89 PHE A C 1
ATOM 735 O O . PHE A 1 89 ? -16.581 -1.721 8.372 1.00 96.62 89 PHE A O 1
ATOM 742 N N . THR A 1 90 ? -17.529 -0.398 6.814 1.00 96.38 90 THR A N 1
ATOM 743 C CA . THR A 1 90 ? -18.877 -0.433 7.406 1.00 96.38 90 THR A CA 1
ATOM 744 C C . THR A 1 90 ? -19.443 -1.851 7.409 1.00 96.38 90 THR A C 1
ATOM 746 O O . THR A 1 90 ? -19.918 -2.322 8.438 1.00 96.38 90 THR A O 1
ATOM 749 N N . LYS A 1 91 ? -19.259 -2.607 6.320 1.00 96.56 91 LYS A N 1
ATOM 750 C CA . LYS A 1 91 ? -19.655 -4.017 6.239 1.00 96.56 91 LYS A CA 1
ATOM 751 C C . LYS A 1 91 ? -18.946 -4.885 7.274 1.00 96.56 91 LYS A C 1
ATOM 753 O O . LYS A 1 91 ? -19.555 -5.807 7.803 1.00 96.56 91 LYS A O 1
ATOM 758 N N . ALA A 1 92 ? -17.673 -4.634 7.580 1.00 97.38 92 ALA A N 1
ATOM 759 C CA . ALA A 1 92 ? -16.977 -5.394 8.618 1.00 97.38 92 ALA A CA 1
ATOM 760 C C . ALA A 1 92 ? -17.552 -5.140 10.019 1.00 97.38 92 ALA A C 1
ATOM 762 O O . ALA A 1 92 ? -17.610 -6.075 10.815 1.00 97.38 92 ALA A O 1
ATOM 763 N N . VAL A 1 93 ? -18.008 -3.914 10.299 1.00 97.88 93 VAL A N 1
ATOM 764 C CA . VAL A 1 93 ? -18.735 -3.596 11.537 1.00 97.88 93 VAL A CA 1
ATOM 765 C C . VAL A 1 93 ? -20.065 -4.351 11.580 1.00 97.88 93 VAL A C 1
ATOM 767 O O . VAL A 1 93 ? -20.346 -5.026 12.566 1.00 97.88 93 VAL A O 1
ATOM 770 N N . ASP A 1 94 ? -20.835 -4.340 10.492 1.00 97.88 94 ASP A N 1
ATOM 771 C CA . ASP A 1 94 ? -22.109 -5.067 10.420 1.00 97.88 94 ASP A CA 1
ATOM 772 C C . ASP A 1 94 ? -21.939 -6.581 10.596 1.00 97.88 94 ASP A C 1
ATOM 774 O O . ASP A 1 94 ? -22.709 -7.223 11.310 1.00 97.88 94 ASP A O 1
ATOM 778 N N . LEU A 1 95 ? -20.937 -7.169 9.933 1.00 98.00 95 LEU A N 1
ATOM 779 C CA . LEU A 1 95 ? -20.653 -8.603 10.014 1.00 98.00 95 LEU A CA 1
ATOM 780 C C . LEU A 1 95 ? -20.261 -9.019 11.433 1.00 98.00 95 LEU A C 1
ATOM 782 O O . LEU A 1 95 ? -20.683 -10.081 11.878 1.00 98.00 95 LEU A O 1
ATOM 786 N N . TYR A 1 96 ? -19.517 -8.175 12.151 1.00 98.12 96 TYR A N 1
ATOM 787 C CA . TYR A 1 96 ? -19.151 -8.425 13.543 1.00 98.12 96 TYR A CA 1
ATOM 788 C C . TYR A 1 96 ? -20.384 -8.599 14.438 1.00 98.12 96 TYR A C 1
ATOM 790 O O . TYR A 1 96 ? -20.481 -9.591 15.154 1.00 98.12 96 TYR A O 1
ATOM 798 N N . PHE A 1 97 ? -21.356 -7.683 14.353 1.00 97.19 97 PHE A N 1
ATOM 799 C CA . PHE A 1 97 ? -22.577 -7.743 15.170 1.00 97.19 97 PHE A CA 1
ATOM 800 C C . PHE A 1 97 ? -23.587 -8.792 14.699 1.00 97.19 97 PHE A C 1
ATOM 802 O O . PHE A 1 97 ? -24.431 -9.224 15.476 1.00 97.19 97 PHE A O 1
ATOM 809 N N . LYS A 1 98 ? -23.491 -9.235 13.443 1.00 97.56 98 LYS A N 1
ATOM 810 C CA . LYS A 1 98 ? -24.238 -10.393 12.926 1.00 97.56 98 LYS A CA 1
ATOM 811 C C . LYS A 1 98 ? -23.569 -11.730 13.254 1.00 97.56 98 LYS A C 1
ATOM 813 O O . LYS A 1 98 ? -24.054 -12.758 12.790 1.00 97.56 98 LYS A O 1
ATOM 818 N N . GLU A 1 99 ? -22.449 -11.713 13.979 1.00 96.75 99 GLU A N 1
ATOM 819 C CA . GLU A 1 99 ? -21.626 -12.888 14.291 1.00 96.75 99 GLU A CA 1
ATOM 820 C C . GLU A 1 99 ? -21.180 -13.660 13.035 1.00 96.75 99 GLU A C 1
ATOM 822 O O . GLU A 1 99 ? -21.023 -14.880 13.030 1.00 96.75 99 GLU A O 1
ATOM 827 N N . GLN A 1 100 ? -20.962 -12.933 11.936 1.00 97.50 100 GLN A N 1
ATOM 828 C CA . GLN A 1 100 ? -20.545 -13.493 10.657 1.00 97.50 100 GLN A CA 1
ATOM 829 C C . GLN A 1 100 ? -19.032 -13.344 10.439 1.00 97.50 100 GLN A C 1
ATOM 831 O O . GLN A 1 100 ? -18.420 -12.375 10.899 1.00 97.50 100 GLN A O 1
ATOM 836 N N . PRO A 1 101 ? -18.402 -14.264 9.681 1.00 95.19 101 PRO A N 1
ATOM 837 C CA . PRO A 1 101 ? -16.989 -14.153 9.345 1.00 95.19 101 PRO A CA 1
ATOM 838 C C . PRO A 1 101 ? -16.670 -12.848 8.605 1.00 95.19 101 PRO A C 1
ATOM 840 O O . PRO A 1 101 ? -17.254 -12.546 7.564 1.00 95.19 101 PRO A O 1
ATOM 843 N N . ILE A 1 102 ? -15.685 -12.102 9.109 1.00 94.50 102 ILE A N 1
ATOM 844 C CA . ILE A 1 102 ? -15.168 -10.898 8.452 1.00 94.50 102 ILE A CA 1
ATOM 845 C C . ILE A 1 102 ? -14.064 -11.318 7.470 1.00 94.50 102 ILE A C 1
ATOM 847 O O . ILE A 1 102 ? -13.047 -11.866 7.908 1.00 94.50 102 ILE A O 1
ATOM 851 N N . PRO A 1 103 ? -14.199 -11.045 6.158 1.00 91.94 103 PRO A N 1
ATOM 852 C CA . PRO A 1 103 ? -13.175 -11.415 5.187 1.00 91.94 103 PRO A CA 1
ATOM 853 C C . PRO A 1 103 ? -11.825 -10.756 5.510 1.00 91.94 103 PRO A C 1
ATOM 855 O O . PRO A 1 103 ? -11.798 -9.562 5.828 1.00 91.94 103 PRO A O 1
ATOM 858 N N . PRO A 1 104 ? -10.690 -11.466 5.412 1.00 91.81 104 PRO A N 1
ATOM 859 C CA . PRO A 1 104 ? -9.381 -10.851 5.593 1.00 91.81 104 PRO A CA 1
ATOM 860 C C . PRO A 1 104 ? -9.070 -9.878 4.447 1.00 91.81 104 PRO A C 1
ATOM 862 O O . PRO A 1 104 ? -9.542 -10.043 3.325 1.00 91.81 104 PRO A O 1
ATOM 865 N N . VAL A 1 105 ? -8.245 -8.866 4.721 1.00 90.88 105 VAL A N 1
ATOM 866 C CA . VAL A 1 105 ? -7.744 -7.960 3.677 1.00 90.88 105 VAL A CA 1
ATOM 867 C C . VAL A 1 105 ? -6.592 -8.640 2.935 1.00 90.88 105 VAL A C 1
ATOM 869 O O . VAL A 1 105 ? -5.580 -9.012 3.541 1.00 90.88 105 VAL A O 1
ATOM 872 N N . GLU A 1 106 ? -6.744 -8.808 1.621 1.00 89.44 106 GLU A N 1
ATOM 873 C CA . GLU A 1 106 ? -5.720 -9.412 0.765 1.00 89.44 106 GLU A CA 1
ATOM 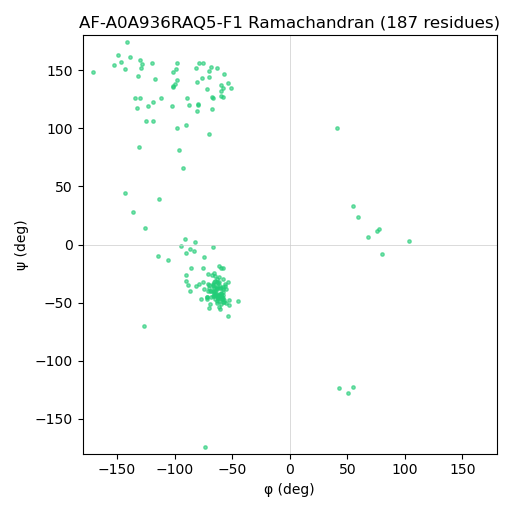874 C C . GLU A 1 106 ? -4.421 -8.590 0.847 1.00 89.44 106 GLU A C 1
ATOM 876 O O . GLU A 1 106 ? -4.425 -7.364 0.767 1.00 89.44 106 GLU A O 1
ATOM 881 N N . PHE A 1 107 ? -3.288 -9.267 1.045 1.00 90.25 107 PHE A N 1
ATOM 882 C CA . PHE A 1 107 ? -1.958 -8.646 1.120 1.00 90.25 107 PHE A CA 1
ATOM 883 C C . PHE A 1 107 ? -1.758 -7.594 2.228 1.00 90.25 107 PHE A C 1
ATOM 885 O O . PHE A 1 107 ? -0.833 -6.785 2.130 1.00 90.25 107 PHE A O 1
ATOM 892 N N . LEU A 1 108 ? -2.552 -7.632 3.306 1.00 91.81 108 LEU A N 1
ATOM 893 C CA . LEU A 1 108 ? -2.523 -6.600 4.348 1.00 91.81 108 LEU A CA 1
ATOM 894 C C . LEU A 1 108 ? -1.124 -6.332 4.918 1.00 91.81 108 LEU A C 1
ATOM 896 O O . LEU A 1 108 ? -0.694 -5.189 4.941 1.00 91.81 108 LEU A O 1
ATOM 900 N N . ARG A 1 109 ? -0.389 -7.358 5.369 1.00 93.56 109 ARG A N 1
ATOM 901 C CA . ARG A 1 109 ? 0.957 -7.210 5.975 1.00 93.56 109 ARG A CA 1
ATOM 902 C C . ARG A 1 109 ? 1.010 -6.023 6.951 1.00 93.56 109 ARG A C 1
ATOM 904 O O . ARG A 1 109 ? 0.222 -5.991 7.887 1.00 93.56 109 ARG A O 1
ATOM 911 N N . THR A 1 110 ? 1.907 -5.057 6.753 1.00 95.50 110 THR A N 1
ATOM 912 C CA . THR A 1 110 ? 1.957 -3.809 7.530 1.00 95.50 110 THR A CA 1
ATOM 913 C C . THR A 1 110 ? 1.125 -2.686 6.913 1.00 95.50 110 THR A C 1
ATOM 915 O O . THR A 1 110 ? 0.996 -1.649 7.550 1.00 95.50 110 THR A O 1
ATOM 918 N N . ASN A 1 111 ? 0.575 -2.865 5.708 1.00 95.19 111 ASN A N 1
ATOM 919 C CA . ASN A 1 111 ? -0.224 -1.852 5.029 1.00 95.19 111 ASN A CA 1
ATOM 920 C C . ASN A 1 111 ? -1.419 -1.439 5.898 1.00 95.19 111 ASN A C 1
ATOM 922 O O . ASN A 1 111 ? -1.989 -2.230 6.661 1.00 95.19 111 ASN A O 1
ATOM 926 N N . THR A 1 112 ? -1.787 -0.173 5.771 1.00 95.25 112 THR A N 1
ATOM 927 C CA . THR A 1 112 ? -2.931 0.422 6.452 1.00 95.25 112 THR A CA 1
ATOM 928 C C . THR A 1 112 ? -3.465 1.585 5.622 1.00 95.25 112 THR A C 1
ATOM 930 O O . THR A 1 112 ? -2.726 2.185 4.834 1.00 95.25 112 THR A O 1
ATOM 933 N N . CYS A 1 113 ? -4.744 1.891 5.792 1.00 95.12 113 CYS A N 1
ATOM 934 C CA . CYS A 1 113 ? -5.435 2.939 5.061 1.00 95.12 113 CYS A CA 1
ATOM 935 C C . CYS A 1 113 ? -6.363 3.730 5.980 1.00 95.12 113 CYS A C 1
ATOM 937 O O . CYS A 1 113 ? -6.759 3.269 7.059 1.00 95.12 113 CYS A O 1
ATOM 939 N N . ASP A 1 114 ? -6.721 4.913 5.505 1.00 94.88 114 ASP A N 1
ATOM 940 C CA . ASP A 1 114 ? -7.819 5.703 6.029 1.00 94.88 114 ASP A CA 1
ATOM 941 C C . ASP A 1 114 ? -9.145 4.970 5.755 1.00 94.88 114 ASP A C 1
ATOM 943 O O . ASP A 1 114 ? -9.442 4.588 4.619 1.00 94.88 114 ASP A O 1
ATOM 947 N N . CYS A 1 115 ? -9.941 4.738 6.801 1.00 94.62 115 CYS A N 1
ATOM 948 C CA . CYS A 1 115 ? -11.196 3.991 6.688 1.00 94.62 115 CYS A CA 1
ATOM 949 C C . CYS A 1 115 ? -12.299 4.757 5.942 1.00 94.62 115 CYS A C 1
ATOM 951 O O . CYS A 1 115 ? -13.194 4.126 5.382 1.00 94.62 115 CYS A O 1
ATOM 953 N N . LYS A 1 116 ? -12.254 6.096 5.932 1.00 91.88 116 LYS A N 1
ATOM 954 C CA . LYS A 1 116 ? -13.273 6.951 5.307 1.00 91.88 116 LYS A CA 1
ATOM 955 C C . LYS A 1 116 ? -12.959 7.223 3.835 1.00 91.88 116 LYS A C 1
ATOM 957 O O . LYS A 1 116 ? -13.885 7.325 3.039 1.00 91.88 116 LYS A O 1
ATOM 962 N N . THR A 1 117 ? -11.679 7.342 3.474 1.00 90.06 117 THR A N 1
ATOM 963 C CA . THR A 1 117 ? -11.253 7.780 2.128 1.00 90.06 117 THR A CA 1
ATOM 964 C C . THR A 1 117 ? -10.510 6.724 1.313 1.00 90.06 117 THR A C 1
ATOM 966 O O . THR A 1 117 ? -10.229 6.954 0.139 1.00 90.06 117 THR A O 1
ATOM 969 N N . GLY A 1 118 ? -10.130 5.591 1.909 1.00 89.50 118 GLY A N 1
ATOM 970 C CA . GLY A 1 118 ? -9.376 4.540 1.218 1.00 89.50 118 GLY A CA 1
ATOM 971 C C . GLY A 1 118 ? -7.948 4.917 0.830 1.00 89.50 118 GLY A C 1
ATOM 972 O O . GLY A 1 118 ? -7.269 4.130 0.169 1.00 89.50 118 GLY A O 1
ATOM 973 N N . VAL A 1 119 ? -7.459 6.084 1.259 1.00 90.44 119 VAL A N 1
ATOM 974 C CA . VAL A 1 119 ? -6.070 6.490 1.049 1.00 90.44 119 VAL A CA 1
ATOM 975 C C . VAL A 1 119 ? -5.159 5.586 1.875 1.00 90.44 119 VAL A C 1
ATOM 977 O O . VAL A 1 119 ? -5.217 5.558 3.106 1.00 90.44 119 VAL A O 1
ATOM 980 N N . TRP A 1 120 ? -4.307 4.829 1.189 1.00 91.75 120 TRP A N 1
ATOM 981 C CA . TRP A 1 120 ? -3.281 4.000 1.815 1.00 91.75 120 TRP A CA 1
ATOM 982 C C . TRP A 1 120 ? -2.111 4.865 2.286 1.00 91.75 120 TRP A C 1
ATOM 984 O O . TRP A 1 120 ? -1.731 5.811 1.601 1.00 91.75 120 TRP A O 1
ATOM 994 N N . ALA A 1 121 ? -1.507 4.519 3.429 1.00 92.31 121 ALA A N 1
ATOM 995 C CA . ALA A 1 121 ? -0.256 5.1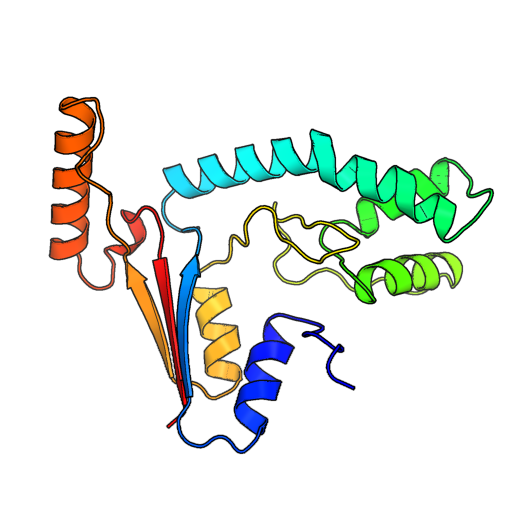57 3.859 1.00 92.31 121 ALA A CA 1
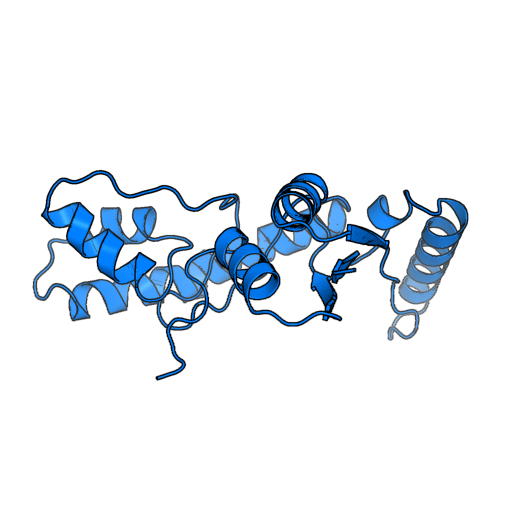ATOM 996 C C . ALA A 1 121 ? 0.858 4.943 2.820 1.00 92.31 121 ALA A C 1
ATOM 998 O O . ALA A 1 121 ? 1.629 5.852 2.541 1.00 92.31 121 ALA A O 1
ATOM 999 N N . GLU A 1 122 ? 0.916 3.724 2.285 1.00 88.50 122 GLU A N 1
ATOM 1000 C CA . GLU A 1 122 ? 1.591 3.297 1.063 1.00 88.50 122 GLU A CA 1
ATOM 1001 C C . GLU A 1 122 ? 1.131 1.849 0.802 1.00 88.50 122 GLU A C 1
ATOM 1003 O O . GLU A 1 122 ? 0.859 1.108 1.753 1.00 88.50 122 GLU A O 1
ATOM 1008 N N . ASN A 1 123 ? 1.025 1.417 -0.458 1.00 87.50 123 ASN A N 1
ATOM 1009 C CA . ASN A 1 123 ? 0.690 0.024 -0.756 1.00 87.50 123 ASN A CA 1
ATOM 1010 C C . ASN A 1 123 ? 1.951 -0.788 -1.071 1.00 87.50 123 ASN A C 1
ATOM 1012 O O . ASN A 1 123 ? 2.487 -0.747 -2.177 1.00 87.50 123 ASN A O 1
ATOM 1016 N N . LEU A 1 124 ? 2.435 -1.544 -0.086 1.00 93.19 124 LEU A N 1
ATOM 1017 C CA . LEU A 1 124 ? 3.683 -2.287 -0.190 1.00 93.19 124 LEU A CA 1
ATOM 1018 C C . LEU A 1 124 ? 3.443 -3.748 -0.608 1.00 93.19 124 LEU A C 1
ATOM 1020 O O . LEU A 1 124 ? 3.445 -4.672 0.215 1.00 93.19 124 LEU A O 1
ATOM 1024 N N . LEU A 1 125 ? 3.259 -3.962 -1.911 1.00 94.12 125 LEU A N 1
ATOM 1025 C CA . LEU A 1 125 ? 3.057 -5.286 -2.507 1.00 94.12 125 LEU A CA 1
ATOM 1026 C C . LEU A 1 125 ? 4.345 -5.865 -3.098 1.00 94.12 125 LEU A C 1
ATOM 1028 O O . LEU A 1 125 ? 5.283 -5.158 -3.464 1.00 94.12 125 LEU A O 1
ATOM 1032 N N . THR A 1 126 ? 4.397 -7.194 -3.208 1.00 95.12 126 THR A N 1
ATOM 1033 C CA . THR A 1 126 ? 5.500 -7.853 -3.917 1.00 95.12 126 THR A CA 1
ATOM 1034 C C . THR A 1 126 ? 5.294 -7.782 -5.426 1.00 95.12 126 THR A C 1
ATOM 1036 O O . THR A 1 126 ? 4.159 -7.752 -5.898 1.00 95.12 126 THR A O 1
ATOM 1039 N N . ARG A 1 127 ? 6.390 -7.886 -6.192 1.00 95.38 127 ARG A N 1
ATOM 1040 C CA . ARG A 1 127 ? 6.327 -8.154 -7.640 1.00 95.38 127 ARG A CA 1
ATOM 1041 C C . ARG A 1 127 ? 5.340 -9.275 -7.970 1.00 95.38 127 ARG A C 1
ATOM 1043 O O . ARG A 1 127 ? 4.508 -9.087 -8.840 1.00 95.38 127 ARG A O 1
ATOM 1050 N N . LYS A 1 128 ? 5.402 -10.412 -7.267 1.00 95.31 128 LYS A N 1
ATOM 1051 C CA . LYS A 1 128 ? 4.505 -11.548 -7.520 1.00 95.31 128 LYS A CA 1
ATOM 1052 C C 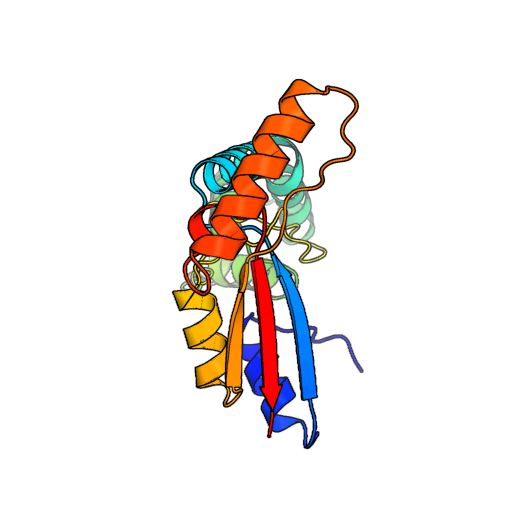. LYS A 1 128 ? 3.036 -11.146 -7.372 1.00 95.31 128 LYS A C 1
ATOM 1054 O O . LYS A 1 128 ? 2.265 -11.418 -8.273 1.00 95.31 128 LYS A O 1
ATOM 1059 N N . ASN A 1 129 ? 2.677 -10.429 -6.307 1.00 94.69 129 ASN A N 1
ATOM 1060 C CA . ASN A 1 129 ? 1.296 -9.988 -6.087 1.00 94.69 129 ASN A CA 1
ATOM 1061 C C . ASN A 1 129 ? 0.797 -9.084 -7.227 1.00 94.69 129 ASN A C 1
ATOM 1063 O O . ASN A 1 129 ? -0.319 -9.267 -7.697 1.00 94.69 129 ASN A O 1
ATOM 1067 N N . TYR A 1 130 ? 1.622 -8.128 -7.673 1.00 94.69 130 TYR A N 1
ATOM 1068 C CA . TYR A 1 130 ? 1.280 -7.255 -8.799 1.00 94.69 130 TYR A CA 1
ATOM 1069 C C . TYR A 1 130 ? 1.062 -8.053 -10.084 1.00 94.69 130 TYR A C 1
ATOM 1071 O O . TYR A 1 130 ? 0.009 -7.933 -10.706 1.00 94.69 130 TYR A O 1
ATOM 1079 N N . MET A 1 131 ? 2.044 -8.875 -10.459 1.00 95.06 131 MET A N 1
ATOM 1080 C CA . MET A 1 131 ? 1.995 -9.647 -11.701 1.00 95.06 131 MET A CA 1
ATOM 1081 C C . MET A 1 131 ? 0.824 -10.634 -11.681 1.00 95.06 131 MET A C 1
ATOM 1083 O O . MET A 1 131 ? 0.011 -10.609 -12.595 1.00 95.06 131 MET A O 1
ATOM 1087 N N . ASP A 1 132 ? 0.662 -11.403 -10.598 1.00 95.06 132 ASP A N 1
ATOM 1088 C CA . ASP A 1 132 ? -0.414 -12.389 -10.459 1.00 95.06 132 ASP A CA 1
ATOM 1089 C C . ASP A 1 132 ? -1.800 -11.731 -10.595 1.00 95.06 132 ASP A C 1
ATOM 1091 O O . ASP A 1 132 ? -2.678 -12.294 -11.238 1.00 95.06 132 ASP A O 1
ATOM 1095 N N . VAL A 1 133 ? -2.029 -10.542 -10.023 1.00 93.44 133 VAL A N 1
ATOM 1096 C CA . VAL A 1 133 ? -3.329 -9.853 -10.136 1.00 93.44 133 VAL A CA 1
ATOM 1097 C C . VAL A 1 133 ? -3.566 -9.293 -11.540 1.00 93.44 133 VAL A C 1
ATOM 1099 O O . VAL A 1 133 ? -4.653 -9.466 -12.093 1.00 93.44 133 VAL A O 1
ATOM 1102 N N . ILE A 1 134 ? -2.569 -8.619 -12.112 1.00 94.25 134 ILE A N 1
ATOM 1103 C CA . ILE A 1 134 ? -2.700 -7.913 -13.393 1.00 94.25 134 ILE A CA 1
ATOM 1104 C C . ILE A 1 134 ? -2.788 -8.908 -14.557 1.00 94.25 134 ILE A C 1
ATOM 1106 O O . ILE A 1 134 ? -3.654 -8.775 -15.423 1.00 94.25 134 ILE A O 1
ATOM 1110 N N . GLU A 1 135 ? -1.928 -9.926 -14.561 1.00 95.06 135 GLU A N 1
ATOM 1111 C CA . GLU A 1 135 ? -1.897 -10.949 -15.610 1.00 95.06 135 GLU A CA 1
ATOM 1112 C C . GLU A 1 135 ? -3.129 -11.853 -15.540 1.00 95.06 135 GLU A C 1
ATOM 1114 O O . GLU A 1 135 ? -3.709 -12.172 -16.575 1.00 95.06 135 GLU A O 1
ATOM 1119 N N . HIS A 1 136 ? -3.612 -12.189 -14.337 1.00 94.44 136 HIS A N 1
ATOM 1120 C CA . HIS A 1 136 ? -4.855 -12.952 -14.183 1.00 94.44 136 HIS A CA 1
ATOM 1121 C C . HIS A 1 136 ? -6.089 -12.187 -14.681 1.00 94.44 136 HIS A C 1
ATOM 1123 O O . HIS A 1 136 ? -7.065 -12.800 -15.108 1.00 94.44 136 HIS A O 1
ATOM 1129 N N . ALA A 1 137 ? -6.057 -10.852 -14.665 1.00 92.62 137 ALA A N 1
ATOM 1130 C CA . ALA A 1 137 ? -7.102 -10.040 -15.282 1.00 92.62 137 ALA A CA 1
ATOM 1131 C C . ALA A 1 137 ? -7.031 -10.022 -16.823 1.00 92.62 137 ALA A C 1
ATOM 1133 O O . ALA A 1 137 ? -7.976 -9.552 -17.448 1.00 92.62 137 ALA A O 1
ATOM 1134 N N . GLY A 1 138 ? -5.952 -10.532 -17.428 1.00 92.94 138 GLY A N 1
ATOM 1135 C CA . GLY A 1 138 ? -5.763 -10.633 -18.878 1.00 92.94 138 GLY A CA 1
ATOM 1136 C C . GLY A 1 138 ? -4.817 -9.589 -19.482 1.00 92.94 138 GLY A C 1
ATOM 1137 O O . GLY A 1 138 ? -4.639 -9.560 -20.700 1.00 92.94 138 GLY A O 1
ATOM 1138 N N . PHE A 1 139 ? -4.202 -8.723 -18.671 1.00 93.88 139 PHE A N 1
ATOM 1139 C CA . PHE A 1 139 ? -3.225 -7.744 -19.157 1.00 93.88 139 PHE A CA 1
ATOM 1140 C C . PHE A 1 139 ? -1.840 -8.369 -19.328 1.00 93.88 139 PHE A C 1
ATOM 1142 O O . PHE A 1 139 ? -1.437 -9.250 -18.572 1.00 93.88 139 PHE A O 1
ATOM 1149 N N . LYS A 1 140 ? -1.042 -7.822 -20.249 1.00 94.62 140 LYS A N 1
ATOM 1150 C CA . LYS A 1 140 ? 0.411 -7.995 -20.204 1.00 94.62 140 LYS A CA 1
ATOM 1151 C C . LYS A 1 140 ? 0.980 -7.020 -19.172 1.00 94.62 140 LYS A C 1
ATOM 1153 O O . LYS A 1 140 ? 0.829 -5.810 -19.339 1.00 94.62 140 LYS A O 1
ATOM 1158 N N . ALA A 1 141 ? 1.645 -7.531 -18.142 1.00 94.69 141 ALA A N 1
ATOM 1159 C CA . ALA A 1 141 ? 2.245 -6.711 -17.096 1.00 94.69 141 ALA A CA 1
ATOM 1160 C C . ALA A 1 141 ? 3.763 -6.556 -17.280 1.00 94.69 141 ALA A C 1
ATOM 1162 O O . ALA A 1 141 ? 4.442 -7.480 -17.734 1.00 94.69 141 ALA A O 1
ATOM 1163 N N . GLU A 1 142 ? 4.320 -5.416 -16.870 1.00 95.12 142 GLU A N 1
ATOM 1164 C CA . GLU A 1 142 ? 5.762 -5.260 -16.665 1.00 95.12 142 GLU A CA 1
ATOM 1165 C C . GLU A 1 142 ? 6.058 -4.608 -15.308 1.00 95.12 142 GLU A C 1
ATOM 1167 O O . GLU A 1 142 ? 5.324 -3.753 -14.818 1.00 95.12 142 GLU A O 1
ATOM 1172 N N . TYR A 1 143 ? 7.159 -5.044 -14.695 1.00 95.88 143 TYR A N 1
ATOM 1173 C CA . TYR A 1 143 ? 7.643 -4.571 -13.399 1.00 95.88 143 TYR A CA 1
ATOM 1174 C C . TYR A 1 143 ? 9.083 -4.107 -13.585 1.00 95.88 143 TYR A C 1
ATOM 1176 O O . TYR A 1 143 ? 9.980 -4.939 -13.765 1.00 95.88 143 TYR A O 1
ATOM 1184 N N . THR A 1 144 ? 9.307 -2.796 -13.576 1.00 95.94 144 THR A N 1
ATOM 1185 C CA . THR A 1 144 ? 10.613 -2.201 -13.884 1.00 95.94 144 THR A CA 1
ATOM 1186 C C . THR A 1 144 ? 11.161 -1.390 -12.716 1.00 95.94 144 THR A C 1
ATOM 1188 O O . THR A 1 144 ? 10.439 -0.958 -11.817 1.00 95.94 144 THR A O 1
ATOM 1191 N N . ALA A 1 145 ? 12.481 -1.233 -12.700 1.00 97.38 145 ALA A N 1
ATOM 1192 C CA . ALA A 1 145 ? 13.177 -0.463 -11.684 1.00 97.38 145 ALA A CA 1
ATOM 1193 C C . ALA A 1 145 ? 12.932 1.041 -11.875 1.00 97.38 145 ALA A C 1
ATOM 1195 O O . ALA A 1 145 ? 13.065 1.551 -12.987 1.00 97.38 145 ALA A O 1
ATOM 1196 N N . GLY A 1 146 ? 12.625 1.749 -10.786 1.00 95.94 146 GLY A N 1
ATOM 1197 C CA . GLY A 1 146 ? 12.788 3.198 -10.723 1.00 95.94 146 GLY A CA 1
ATOM 1198 C C . GLY A 1 146 ? 14.261 3.598 -10.601 1.00 95.94 146 GLY A C 1
ATOM 1199 O O . GLY A 1 146 ? 15.159 2.755 -10.626 1.00 95.94 146 GLY A O 1
ATOM 1200 N N . PHE A 1 147 ? 14.506 4.890 -10.414 1.00 96.19 147 PHE A N 1
ATOM 1201 C CA . PHE A 1 147 ? 15.844 5.456 -10.251 1.00 96.19 147 PHE A CA 1
ATOM 1202 C C . PHE A 1 147 ? 15.911 6.330 -8.998 1.00 96.19 147 PHE A C 1
ATOM 1204 O O . PHE A 1 147 ? 14.899 6.839 -8.520 1.00 96.19 147 PHE A O 1
ATOM 1211 N N . TRP A 1 148 ? 17.108 6.481 -8.445 1.00 96.06 148 TRP A N 1
ATOM 1212 C CA . TRP A 1 148 ? 17.379 7.438 -7.380 1.00 96.06 148 TRP A CA 1
ATOM 1213 C C . TRP A 1 148 ? 17.572 8.831 -7.965 1.00 96.06 148 TRP A C 1
ATOM 1215 O O . TRP A 1 148 ? 18.237 8.972 -8.992 1.00 96.06 148 TRP A O 1
ATOM 1225 N N . ASP A 1 149 ? 17.042 9.853 -7.298 1.00 94.00 149 ASP A N 1
ATOM 1226 C CA . ASP A 1 149 ? 17.440 11.231 -7.586 1.00 94.00 149 ASP A CA 1
ATOM 1227 C C . ASP A 1 149 ? 18.937 11.407 -7.270 1.00 94.00 149 ASP A C 1
ATOM 1229 O O . ASP A 1 149 ? 19.500 10.695 -6.438 1.00 94.00 149 ASP A O 1
ATOM 1233 N N . THR A 1 150 ? 19.594 12.330 -7.958 1.00 93.31 150 THR A N 1
ATOM 1234 C CA . THR A 1 150 ? 21.016 12.655 -7.797 1.00 93.31 150 THR A CA 1
ATOM 1235 C C . THR A 1 150 ? 21.241 14.142 -7.522 1.00 93.31 150 THR A C 1
ATOM 1237 O O . THR A 1 150 ? 22.371 14.614 -7.627 1.00 93.31 150 THR A O 1
ATOM 1240 N N . HIS A 1 151 ? 20.184 14.882 -7.173 1.00 94.25 151 HIS A N 1
ATOM 1241 C CA . HIS A 1 151 ? 20.220 16.320 -6.883 1.00 94.25 151 HIS A CA 1
ATOM 1242 C C . HIS A 1 151 ? 19.908 16.631 -5.411 1.00 94.25 151 HIS A C 1
ATOM 1244 O O . HIS A 1 151 ? 19.230 17.603 -5.084 1.00 94.25 151 HIS A O 1
ATOM 1250 N N . TYR A 1 152 ? 20.406 15.812 -4.485 1.00 92.88 152 TYR A N 1
ATOM 1251 C CA . TYR A 1 152 ? 20.294 16.087 -3.055 1.00 92.88 152 TYR A CA 1
ATOM 1252 C C . TYR A 1 152 ? 21.275 17.174 -2.607 1.00 92.88 152 TYR A C 1
ATOM 1254 O O . TYR A 1 152 ? 22.351 17.352 -3.178 1.00 92.88 152 TYR A O 1
ATOM 1262 N N . LYS A 1 153 ? 20.940 17.837 -1.492 1.00 95.69 153 LYS A N 1
ATOM 1263 C CA . LYS A 1 153 ? 21.790 18.841 -0.827 1.00 95.69 153 LYS A CA 1
ATOM 1264 C C . LYS A 1 153 ? 23.201 18.327 -0.500 1.00 95.69 153 LYS A C 1
ATOM 1266 O O . LYS A 1 153 ? 24.146 19.108 -0.481 1.00 95.69 153 LYS A O 1
ATOM 1271 N N . TYR A 1 154 ? 23.341 17.035 -0.200 1.00 95.88 154 TYR A N 1
ATOM 1272 C CA . TYR A 1 154 ? 24.586 16.443 0.291 1.00 95.88 154 TYR A CA 1
ATOM 1273 C C . TYR A 1 154 ? 25.320 15.675 -0.822 1.00 95.88 154 TYR A C 1
ATOM 1275 O O . TYR A 1 154 ? 24.796 14.660 -1.292 1.00 95.88 154 TYR A O 1
ATOM 1283 N N . PRO A 1 155 ? 26.557 16.065 -1.195 1.00 95.56 155 PRO A N 1
ATOM 1284 C CA . PRO A 1 155 ? 27.297 15.434 -2.295 1.00 95.56 155 PRO A CA 1
ATOM 1285 C C . PRO A 1 155 ? 27.523 13.929 -2.124 1.00 95.56 155 PRO A C 1
ATOM 1287 O O . PRO A 1 155 ? 27.431 13.171 -3.086 1.00 95.56 155 PRO A O 1
ATOM 1290 N N . VAL A 1 156 ? 27.760 13.472 -0.891 1.00 96.12 156 VAL A N 1
ATOM 1291 C CA . VAL A 1 156 ? 27.937 12.042 -0.588 1.00 96.12 156 VAL A CA 1
ATOM 1292 C C . VAL A 1 156 ? 26.694 11.217 -0.939 1.00 96.12 156 VAL A C 1
ATOM 1294 O O . VAL A 1 156 ? 26.809 10.102 -1.441 1.00 96.12 156 VAL A O 1
ATOM 1297 N N . VAL A 1 157 ? 25.497 11.781 -0.752 1.00 94.31 157 VAL A N 1
ATOM 1298 C CA . VAL A 1 157 ? 24.238 11.115 -1.107 1.00 94.31 157 VAL A CA 1
ATOM 1299 C C . VAL A 1 157 ? 24.115 11.014 -2.625 1.00 94.31 157 VAL A C 1
ATOM 1301 O O . VAL A 1 157 ? 23.741 9.958 -3.131 1.00 94.31 157 VAL A O 1
ATOM 1304 N N . ASN A 1 158 ? 24.505 12.058 -3.361 1.00 95.69 158 ASN A N 1
ATOM 1305 C CA . ASN A 1 158 ? 24.516 12.051 -4.829 1.00 95.69 158 ASN A CA 1
ATOM 1306 C C . ASN A 1 158 ? 25.510 11.024 -5.390 1.00 95.69 158 ASN A C 1
ATOM 1308 O O . ASN A 1 158 ? 25.211 10.332 -6.362 1.00 95.69 158 ASN A O 1
ATOM 1312 N N . LEU A 1 159 ? 26.668 10.857 -4.742 1.00 97.06 159 LEU A N 1
ATOM 1313 C CA . LEU A 1 159 ? 27.631 9.818 -5.106 1.00 97.06 159 LEU A CA 1
ATOM 1314 C C . LEU A 1 159 ? 27.041 8.412 -4.914 1.00 97.06 159 LEU A C 1
ATOM 1316 O O . LEU A 1 159 ? 27.084 7.597 -5.837 1.00 97.06 159 LEU A O 1
ATOM 1320 N N . ILE A 1 160 ? 26.457 8.133 -3.742 1.00 96.12 160 ILE A N 1
ATOM 1321 C CA . ILE A 1 160 ? 25.851 6.828 -3.426 1.00 96.12 160 ILE A CA 1
ATOM 1322 C C . ILE A 1 160 ? 24.697 6.517 -4.385 1.00 96.12 160 ILE A C 1
ATOM 1324 O O . ILE A 1 160 ? 24.641 5.435 -4.967 1.00 96.12 160 ILE A O 1
ATOM 1328 N N . THR A 1 161 ? 23.788 7.466 -4.593 1.00 96.19 161 THR A N 1
ATOM 1329 C CA . THR A 1 161 ? 22.636 7.301 -5.494 1.00 96.19 161 THR A CA 1
ATOM 1330 C C . THR A 1 161 ? 23.062 7.145 -6.952 1.00 96.19 161 THR A C 1
ATOM 1332 O O . THR A 1 161 ? 22.525 6.291 -7.657 1.00 96.19 161 THR A O 1
ATOM 1335 N N . GLY A 1 162 ? 24.104 7.854 -7.393 1.00 97.31 162 GLY A N 1
ATOM 1336 C CA . GLY A 1 162 ? 24.716 7.658 -8.706 1.00 97.31 162 GLY A CA 1
ATOM 1337 C C . GLY A 1 162 ? 25.340 6.267 -8.892 1.00 97.31 162 GLY A C 1
ATOM 1338 O O . GLY A 1 162 ? 25.266 5.698 -9.984 1.00 97.31 162 GLY A O 1
ATOM 1339 N N . LEU A 1 163 ? 25.934 5.683 -7.843 1.00 97.06 163 LEU A N 1
ATOM 1340 C CA . LEU A 1 163 ? 26.406 4.291 -7.862 1.00 97.06 163 LEU A CA 1
ATOM 1341 C C . LEU A 1 163 ? 25.233 3.305 -7.925 1.00 97.06 163 LEU A C 1
ATOM 1343 O O . LEU A 1 163 ? 25.251 2.391 -8.750 1.00 97.06 163 LEU A O 1
ATOM 1347 N N . LEU A 1 164 ? 24.185 3.518 -7.125 1.00 97.12 164 LEU A N 1
ATOM 1348 C CA . LEU A 1 164 ? 22.975 2.691 -7.157 1.00 97.12 164 LEU A CA 1
ATOM 1349 C C . LEU A 1 164 ? 22.303 2.728 -8.535 1.00 97.12 164 LEU A C 1
ATOM 1351 O O . LEU A 1 164 ? 21.943 1.680 -9.060 1.00 97.12 164 LEU A O 1
ATOM 1355 N N . ASN A 1 165 ? 22.210 3.895 -9.175 1.00 97.81 165 ASN A N 1
ATOM 1356 C CA . ASN A 1 165 ? 21.672 4.025 -10.532 1.00 97.81 165 ASN A CA 1
ATOM 1357 C C . ASN A 1 165 ? 22.509 3.270 -11.575 1.00 97.81 165 ASN A C 1
ATOM 1359 O O . ASN A 1 165 ? 21.951 2.630 -12.470 1.00 97.81 165 ASN A O 1
ATOM 1363 N N . ARG A 1 166 ? 23.842 3.269 -11.442 1.00 97.56 166 ARG A N 1
ATOM 1364 C CA . ARG A 1 166 ? 24.719 2.441 -12.286 1.00 97.56 166 ARG A CA 1
ATOM 1365 C C . ARG A 1 166 ? 24.460 0.947 -12.078 1.00 97.56 166 ARG A C 1
ATOM 1367 O O . ARG A 1 166 ? 24.346 0.222 -13.065 1.00 97.56 166 ARG A O 1
ATOM 1374 N N . LEU A 1 167 ? 24.297 0.500 -10.831 1.00 96.88 167 LEU A N 1
ATOM 1375 C CA . LEU A 1 167 ? 23.949 -0.892 -10.516 1.00 96.88 167 LEU A CA 1
ATOM 1376 C C . LEU A 1 167 ? 22.582 -1.286 -11.085 1.00 96.88 167 LEU A C 1
ATOM 1378 O O .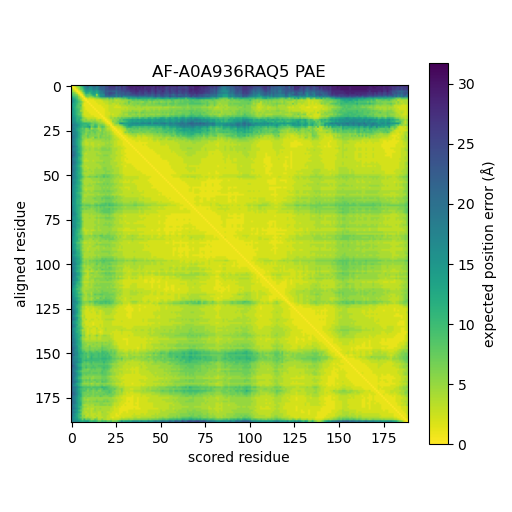 LEU A 1 167 ? 22.457 -2.357 -11.677 1.00 96.88 167 LEU A O 1
ATOM 1382 N N . ILE A 1 168 ? 21.573 -0.418 -10.966 1.00 97.31 168 ILE A N 1
ATOM 1383 C CA . ILE A 1 168 ? 20.238 -0.632 -11.547 1.00 97.31 168 ILE A CA 1
ATOM 1384 C C . ILE A 1 168 ? 20.351 -0.846 -13.060 1.00 97.31 168 ILE A C 1
ATOM 1386 O O . ILE A 1 168 ? 19.817 -1.825 -13.580 1.00 97.31 168 ILE A O 1
ATOM 1390 N N . LYS A 1 169 ? 21.100 0.019 -13.758 1.00 96.38 169 LYS A N 1
ATOM 1391 C CA . LYS A 1 169 ? 21.313 -0.094 -15.207 1.00 96.38 169 LYS A CA 1
ATOM 1392 C C . LYS A 1 169 ? 22.041 -1.388 -15.581 1.00 96.38 169 LYS A C 1
ATOM 1394 O O . LYS A 1 169 ? 21.606 -2.081 -16.495 1.00 96.38 169 LYS A O 1
ATOM 1399 N N . PHE A 1 170 ? 23.115 -1.732 -14.869 1.00 96.94 170 PHE A N 1
ATOM 1400 C CA . PHE A 1 170 ? 23.926 -2.921 -15.155 1.00 96.94 170 PHE A CA 1
ATOM 1401 C C . PHE A 1 170 ? 23.169 -4.236 -14.916 1.00 96.94 170 PHE A C 1
ATOM 1403 O O . PHE A 1 170 ? 23.324 -5.197 -15.662 1.00 96.94 170 PHE A O 1
ATOM 1410 N N . THR A 1 171 ? 22.312 -4.283 -13.896 1.00 95.19 171 THR A N 1
ATOM 1411 C CA . THR A 1 171 ? 21.568 -5.499 -13.516 1.00 95.19 171 THR A CA 1
ATOM 1412 C C . THR A 1 171 ? 20.249 -5.689 -14.279 1.00 95.19 171 THR A C 1
ATOM 1414 O O . THR A 1 171 ? 19.579 -6.718 -14.121 1.00 95.19 171 THR A O 1
ATOM 1417 N N . GLY A 1 172 ? 19.866 -4.729 -15.129 1.00 93.19 172 GLY A N 1
ATOM 1418 C CA . GLY A 1 172 ? 18.733 -4.830 -16.049 1.00 93.19 172 GLY A CA 1
ATOM 1419 C C . GLY A 1 172 ? 17.417 -5.181 -15.347 1.00 93.19 172 GLY A C 1
ATOM 1420 O O . GLY A 1 172 ? 16.987 -4.499 -14.418 1.00 93.19 172 GLY A O 1
ATOM 1421 N N . LYS A 1 173 ? 16.775 -6.288 -15.752 1.00 90.81 173 LYS A N 1
ATOM 1422 C CA . LYS A 1 173 ? 15.485 -6.743 -15.188 1.00 90.81 173 LYS A CA 1
ATOM 1423 C C . LYS A 1 173 ? 15.526 -7.024 -13.680 1.00 90.81 173 LYS A C 1
ATOM 1425 O O . LYS A 1 173 ? 14.472 -7.043 -13.053 1.00 90.81 173 LYS A O 1
ATOM 1430 N N . LYS A 1 174 ? 16.708 -7.247 -13.091 1.00 95.00 174 LYS A N 1
ATOM 1431 C CA . LYS A 1 174 ? 16.891 -7.430 -11.638 1.00 95.00 174 LYS A CA 1
ATOM 1432 C C . LYS A 1 174 ? 17.261 -6.133 -10.907 1.00 95.00 174 LYS A C 1
ATOM 1434 O O . LYS A 1 174 ? 17.353 -6.143 -9.682 1.00 95.00 174 LYS A O 1
ATOM 1439 N N . GLY A 1 175 ? 17.397 -5.010 -11.613 1.00 96.06 175 GLY A N 1
ATOM 1440 C CA . GLY A 1 175 ? 17.725 -3.710 -11.020 1.00 96.06 175 GLY A CA 1
ATOM 1441 C C . GLY A 1 175 ? 16.731 -3.236 -9.968 1.00 96.06 175 GLY A C 1
ATOM 1442 O O . GLY A 1 175 ? 17.090 -2.458 -9.085 1.00 96.06 175 GLY A O 1
ATOM 1443 N N . TYR A 1 176 ? 15.509 -3.776 -9.965 1.00 95.94 176 TYR A N 1
ATOM 1444 C CA . TYR A 1 176 ? 14.523 -3.449 -8.944 1.00 95.94 176 TYR A CA 1
ATOM 1445 C C . TYR A 1 176 ? 14.971 -3.830 -7.526 1.00 95.94 176 TYR A C 1
ATOM 1447 O O . TYR A 1 176 ? 14.424 -3.279 -6.586 1.00 95.94 176 TYR A O 1
ATOM 1455 N N . TYR A 1 177 ? 15.954 -4.710 -7.306 1.00 96.62 177 TYR A N 1
ATOM 1456 C CA . TYR A 1 177 ? 16.466 -4.945 -5.944 1.00 96.62 177 TYR A CA 1
ATOM 1457 C C . TYR A 1 177 ? 17.177 -3.719 -5.346 1.00 96.62 177 TYR A C 1
ATOM 1459 O O . TYR A 1 177 ? 17.205 -3.560 -4.128 1.00 96.62 177 TYR A O 1
ATOM 1467 N N . PHE A 1 178 ? 17.700 -2.831 -6.196 1.00 96.75 178 PHE A N 1
ATOM 1468 C CA . PHE A 1 178 ? 18.454 -1.638 -5.798 1.00 96.75 178 PHE A CA 1
ATOM 1469 C C . PHE A 1 178 ? 17.656 -0.341 -5.955 1.00 96.75 178 PHE A C 1
ATOM 1471 O O . PHE A 1 178 ? 18.055 0.699 -5.433 1.00 96.75 178 PHE A O 1
ATOM 1478 N N . ALA A 1 179 ? 16.528 -0.386 -6.662 1.00 97.25 179 ALA A N 1
ATOM 1479 C CA . ALA A 1 179 ? 15.707 0.783 -6.945 1.00 97.25 179 ALA A CA 1
ATOM 1480 C C . ALA A 1 179 ? 14.984 1.317 -5.691 1.00 97.25 179 ALA A C 1
ATOM 1482 O O . ALA A 1 179 ? 14.621 0.526 -4.813 1.00 97.25 179 ALA A O 1
ATOM 1483 N N . PRO A 1 180 ? 14.724 2.632 -5.594 1.00 96.38 180 PRO A N 1
ATOM 1484 C CA . PRO A 1 180 ? 13.966 3.201 -4.477 1.00 96.38 180 PRO A CA 1
ATOM 1485 C C . PRO A 1 180 ? 12.458 2.931 -4.594 1.00 96.38 180 PRO A C 1
ATOM 1487 O O . PRO A 1 180 ? 11.762 2.734 -3.601 1.00 96.38 180 PRO A O 1
ATOM 1490 N N . PHE A 1 181 ? 11.954 2.874 -5.819 1.00 96.19 181 PHE A N 1
ATOM 1491 C CA . PHE A 1 181 ? 10.575 2.554 -6.169 1.00 96.19 181 PHE A CA 1
ATOM 1492 C C . PHE A 1 181 ? 10.579 1.689 -7.430 1.00 96.19 181 PHE A C 1
ATOM 1494 O O . PHE A 1 181 ? 11.631 1.442 -8.031 1.00 96.19 181 PHE A O 1
ATOM 1501 N N . VAL A 1 182 ? 9.411 1.203 -7.821 1.00 96.69 182 VAL A N 1
ATOM 1502 C CA . VAL A 1 182 ? 9.237 0.398 -9.032 1.00 96.69 182 VAL A CA 1
ATOM 1503 C C . VAL A 1 182 ? 8.110 0.967 -9.869 1.00 96.69 182 VAL A C 1
ATOM 1505 O O . VAL A 1 182 ? 7.190 1.580 -9.328 1.00 96.69 182 VAL A O 1
ATOM 1508 N N . ASN A 1 183 ? 8.189 0.757 -11.177 1.00 95.38 183 ASN A N 1
ATOM 1509 C CA . ASN A 1 183 ? 7.098 1.075 -12.083 1.00 95.38 183 ASN A CA 1
ATOM 1510 C C . ASN A 1 183 ? 6.360 -0.209 -12.432 1.00 95.38 183 ASN A C 1
ATOM 1512 O O . ASN A 1 183 ? 6.983 -1.232 -12.733 1.00 95.38 183 ASN A O 1
ATOM 1516 N N . ILE A 1 184 ? 5.039 -0.126 -12.421 1.00 94.81 184 ILE A N 1
ATOM 1517 C CA . ILE A 1 184 ? 4.149 -1.177 -12.889 1.00 94.81 184 ILE A CA 1
ATOM 1518 C C . ILE A 1 184 ? 3.478 -0.666 -14.147 1.00 94.81 184 ILE A C 1
ATOM 1520 O O . ILE A 1 184 ? 2.872 0.408 -14.120 1.00 94.81 184 ILE A O 1
ATOM 1524 N N . THR A 1 185 ? 3.569 -1.436 -15.225 1.00 94.12 185 THR A N 1
ATOM 1525 C CA . THR A 1 185 ? 2.765 -1.195 -16.419 1.00 94.12 185 THR A CA 1
ATOM 1526 C C . THR A 1 185 ? 1.836 -2.365 -16.690 1.00 94.12 185 THR A C 1
ATOM 1528 O O . THR A 1 185 ? 2.196 -3.519 -16.463 1.00 94.12 185 THR A O 1
ATOM 1531 N N . ALA A 1 186 ? 0.625 -2.068 -17.151 1.00 93.88 186 ALA A N 1
ATOM 1532 C CA . ALA A 1 186 ? -0.365 -3.061 -17.549 1.00 93.88 186 ALA A CA 1
ATOM 1533 C C . ALA A 1 186 ? -0.942 -2.664 -18.904 1.00 93.88 186 ALA A C 1
ATOM 1535 O O . ALA A 1 186 ? -1.557 -1.605 -19.022 1.00 93.88 186 ALA A O 1
ATOM 1536 N N . VAL A 1 187 ? -0.737 -3.503 -19.917 1.00 93.06 187 VAL A N 1
ATOM 1537 C CA . VAL A 1 187 ? -1.153 -3.233 -21.295 1.00 93.06 187 VAL A CA 1
ATOM 1538 C C . VAL A 1 187 ? -2.154 -4.285 -21.746 1.00 93.06 187 VAL A C 1
ATOM 1540 O O . VAL A 1 187 ? -1.866 -5.484 -21.719 1.00 93.06 187 VAL A O 1
ATOM 1543 N N . LYS A 1 188 ? -3.334 -3.829 -22.162 1.00 88.00 188 LYS A N 1
ATOM 1544 C CA . LYS A 1 188 ? -4.325 -4.651 -22.849 1.00 88.00 188 LYS A CA 1
ATOM 1545 C C . LYS A 1 188 ? -4.054 -4.568 -24.348 1.00 88.00 188 LYS A C 1
ATOM 1547 O O . LYS A 1 188 ? -3.925 -3.464 -24.875 1.00 88.00 188 LYS A O 1
ATOM 1552 N N . LYS A 1 189 ? -3.908 -5.729 -24.980 1.00 67.94 189 LYS A N 1
ATOM 1553 C CA . LYS A 1 189 ? -3.867 -5.858 -26.437 1.00 67.94 189 LYS A CA 1
ATOM 1554 C C . LYS A 1 189 ? -5.258 -6.160 -26.967 1.00 67.94 189 LYS A C 1
ATOM 1556 O O . LYS A 1 189 ? -6.009 -6.835 -26.225 1.00 67.94 189 LYS A O 1
#

Mean predicted aligned error: 5.08 Å

Secondary structure (DSSP, 8-state):
------SSHHHHHHHHHHSS-S-EEEEEEEE-SSSHHHHHHHHHHHHHHIIIIIHHHHHHHHHHHSTT--HHHHHHHHHHTTT--HHHHHHHHHHHHTTPPPPPPTT-TT--B-TTT--BS-----HHHHHHHHHHTTPEEEEEE-------SSHHHHHHHHHHHHHHHHHGGGGGGT-SEEEEEEEE-

Nearest PDB structures (foldseek):
  5t16-assembly2_I  TM=4.900E-01  e=6.037E+00  Saccharomyces cerevisiae S288C
  4ce4-assembly1_h  TM=4.851E-01  e=9.032E+00  Sus scrofa domesticus
  4oog-assembly1_C-2  TM=4.584E-01  e=9.567E+00  Saccharomyces cerevisiae S288C

Radius of gyration: 19.69 Å; Cα contacts (8 Å, |Δi|>4): 278; chains: 1; bounding box: 52×33×52 Å

Foldseek 3Di:
DPPPPDPAPLSVLLCVLVVPDQWDKDKDKAAQCLAPVSVVVVLVLLVCCLVPPQLVLQLVVLCVLPPPDDPVLSVVLSVLQFLAADPLSSVQSVCVVVVHDRDDHPPPVSWGARRYPSHISGRNDHPCVLCVSQVVSPWDKDKAADADDLPDPDNVVNVVRVVLRVCLVVVGSPSSNSHRIIMMMTIRD

pLDDT: mean 91.91, std 11.67, range [27.61, 98.5]